Protein 2PNY (pdb70)

Sequence (233 aa):
LVPRGSMMSDINLDWVDRRQLQRLEEMLIVVDENDKVIGADTKRNCHLNENIEKGLLHRAFSVVLFNTKNRILIQQRSSDTKVTFPGYFTDSCSSHPLYNPAELEEKKDAIGVRRAAQQRRLQAELGIPGEQISPEDIVFMTIYHHKAKSDRIWGEHEICYLLLVRRKNVTLNPDPSETKSILYLSQEEELWELLEREARGEVKVTPWLRTIAERFLYRRWWPHLDDDDVTPFVELHKIHRV

Structure (mmCIF, N/CA/C/O backbone):
data_2PNY
#
_entry.id   2PNY
#
_cell.length_a   50.897
_cell.length_b   52.815
_cell.length_c   96.391
_cell.angle_alpha   90.00
_cell.angle_beta   90.00
_cell.angle_gamma   90.00
#
_symmetry.space_group_name_H-M   'P 21 21 21'
#
loop_
_entity.id
_entity.type
_entity.pdbx_description
1 polymer 'Isopentenyl-diphosphate Delta-isomerase 2'
2 non-polymer 'CALCIUM ION'
3 non-polymer 'MANGANESE (II) ION'
4 non-polymer 'PYROPHOSPHATE 2-'
5 non-polymer GLYCEROL
6 water water
#
loop_
_atom_site.group_PDB
_atom_site.id
_atom_site.type_symbol
_atom_site.label_atom_id
_atom_site.label_alt_id
_atom_site.label_comp_id
_atom_site.label_asym_id
_atom_site.label_entity_id
_atom_site.label_seq_id
_atom_site.pdbx_PDB_ins_code
_atom_site.Cartn_x
_atom_site.Cartn_y
_atom_site.Cartn_z
_atom_site.occupancy
_atom_site.B_iso_or_equiv
_atom_site.auth_seq_id
_atom_site.auth_comp_id
_atom_site.auth_asym_id
_atom_site.auth_atom_id
_atom_site.pdbx_PDB_model_num
ATOM 1 N N . LEU A 1 14 ? 38.933 10.739 33.439 1.00 31.98 -5 LEU A N 1
ATOM 2 C CA . LEU A 1 14 ? 37.636 11.324 33.935 1.00 26.60 -5 LEU A CA 1
ATOM 3 C C . LEU A 1 14 ? 37.592 12.805 33.690 1.00 22.98 -5 LEU A C 1
ATOM 4 O O . LEU A 1 14 ? 38.612 13.475 33.733 1.00 24.43 -5 LEU A O 1
ATOM 9 N N . VAL A 1 15 ? 36.404 13.321 33.445 1.00 17.88 -4 VAL A N 1
ATOM 10 C CA . VAL A 1 15 ? 36.237 14.722 33.161 1.00 16.65 -4 VAL A CA 1
ATOM 11 C C . VAL A 1 15 ? 35.955 15.413 34.490 1.00 15.32 -4 VAL A C 1
ATOM 12 O O . VAL A 1 15 ? 35.031 15.018 35.224 1.00 15.76 -4 VAL A O 1
ATOM 16 N N . PRO A 1 16 ? 36.748 16.420 34.836 1.00 17.18 -3 PRO A N 1
ATOM 17 C CA . PRO A 1 16 ? 36.464 17.122 36.122 1.00 18.77 -3 PRO A CA 1
ATOM 18 C C . PRO A 1 16 ? 35.191 17.956 36.009 1.00 19.02 -3 PRO A C 1
ATOM 19 O O . PRO A 1 16 ? 34.944 18.575 34.952 1.00 22.96 -3 PRO A O 1
ATOM 23 N N . ARG A 1 17 ? 34.368 17.964 37.051 1.00 19.95 -2 ARG A N 1
ATOM 24 C CA . ARG A 1 17 ? 33.136 18.778 37.002 1.00 21.86 -2 ARG A CA 1
ATOM 25 C C . ARG A 1 17 ? 33.197 19.704 38.204 1.00 25.07 -2 ARG A C 1
ATOM 26 O O . ARG A 1 17 ? 33.096 19.238 39.352 1.00 27.12 -2 ARG A O 1
ATOM 34 N N . GLY A 1 18 ? 33.400 21.000 37.965 1.00 27.20 -1 GLY A N 1
ATOM 35 C CA . GLY A 1 18 ? 33.534 21.931 39.087 1.00 30.97 -1 GLY A CA 1
ATOM 36 C C . GLY A 1 18 ? 32.211 21.987 39.799 1.00 35.58 -1 GLY A C 1
ATOM 37 O O . GLY A 1 18 ? 32.128 22.047 41.041 1.00 39.90 -1 GLY A O 1
ATOM 38 N N . SER A 1 19 ? 31.153 21.972 39.010 1.00 26.41 0 SER A N 1
ATOM 39 C CA . SER A 1 19 ? 29.830 21.972 39.562 1.00 26.60 0 SER A CA 1
ATOM 40 C C . SER A 1 19 ? 28.826 21.499 38.518 1.00 25.26 0 SER A C 1
ATOM 41 O O . SER A 1 19 ? 29.175 21.285 37.355 1.00 23.82 0 SER A O 1
ATOM 44 N N A MET A 1 20 ? 27.569 21.365 38.920 0.50 26.02 1 MET A N 1
ATOM 45 N N B MET A 1 20 ? 27.580 21.365 38.972 0.50 26.00 1 MET A N 1
ATOM 46 C CA A MET A 1 20 ? 26.529 20.923 37.998 0.50 26.28 1 MET A CA 1
ATOM 47 C CA B MET A 1 20 ? 26.446 21.002 38.135 0.50 26.42 1 MET A CA 1
ATOM 48 C C A MET A 1 20 ? 26.134 22.036 36.992 0.50 25.15 1 MET A C 1
ATOM 49 C C B MET A 1 20 ? 26.292 21.989 36.974 0.50 24.86 1 MET A C 1
ATOM 50 O O A MET A 1 20 ? 25.408 21.788 36.027 0.50 25.61 1 MET A O 1
ATOM 51 O O B MET A 1 20 ? 25.903 21.599 35.882 0.50 24.96 1 MET A O 1
ATOM 60 N N . SER A 1 21 ? 26.613 23.259 37.211 1.00 25.96 2 SER A N 1
ATOM 61 C CA . SER A 1 21 ? 26.536 24.301 36.158 1.00 26.81 2 SER A CA 1
ATOM 62 C C . SER A 1 21 ? 27.198 23.902 34.804 1.00 25.67 2 SER A C 1
ATOM 63 O O . SER A 1 21 ? 26.821 24.426 33.730 1.00 25.73 2 SER A O 1
ATOM 66 N N . ASP A 1 22 ? 28.177 22.994 34.847 1.00 24.24 3 ASP A N 1
ATOM 67 C CA . ASP A 1 22 ? 28.757 22.437 33.612 1.00 26.27 3 ASP A CA 1
ATOM 68 C C . ASP A 1 22 ? 27.724 21.841 32.686 1.00 25.18 3 ASP A C 1
ATOM 69 O O . ASP A 1 22 ? 27.908 21.834 31.472 1.00 29.47 3 ASP A O 1
ATOM 74 N N . ILE A 1 23 ? 26.653 21.299 33.243 1.00 22.03 4 ILE A N 1
ATOM 75 C CA . ILE A 1 23 ? 25.670 20.595 32.386 1.00 25.35 4 ILE A CA 1
ATOM 76 C C . ILE A 1 23 ? 24.473 21.466 31.937 1.00 22.95 4 ILE A C 1
ATOM 77 O O . ILE A 1 23 ? 23.639 21.026 31.126 1.00 28.00 4 ILE A O 1
ATOM 82 N N . ASN A 1 24 ? 24.429 22.702 32.443 1.00 20.22 5 ASN A N 1
ATOM 83 C CA . ASN A 1 24 ? 23.389 23.727 32.150 1.00 21.79 5 ASN A CA 1
ATOM 84 C C . ASN A 1 24 ? 23.240 24.001 30.659 1.00 22.07 5 ASN A C 1
ATOM 85 O O . ASN A 1 24 ? 24.233 24.300 29.990 1.00 23.74 5 ASN A O 1
ATOM 90 N N . LEU A 1 25 ? 22.011 23.867 30.156 1.00 19.57 6 LEU A N 1
ATOM 91 C CA . LEU A 1 25 ? 21.641 24.380 28.824 1.00 18.15 6 LEU A CA 1
ATOM 92 C C . LEU A 1 25 ? 20.363 25.212 28.923 1.00 18.89 6 LEU A C 1
ATOM 93 O O . LEU A 1 25 ? 19.463 25.104 28.088 1.00 18.25 6 LEU A O 1
ATOM 98 N N . ASP A 1 26 ? 20.289 26.061 29.937 1.00 19.36 7 ASP A N 1
ATOM 99 C CA . ASP A 1 26 ? 19.022 26.757 30.192 1.00 21.63 7 ASP A CA 1
ATOM 100 C C . ASP A 1 26 ? 18.691 27.776 29.098 1.00 20.60 7 ASP A C 1
ATOM 101 O O . ASP A 1 26 ? 17.528 28.088 28.903 1.00 22.31 7 ASP A O 1
ATOM 106 N N . TRP A 1 27 ? 19.685 28.254 28.355 1.00 18.03 8 TRP A N 1
ATOM 107 C CA . TRP A 1 27 ? 19.393 29.219 27.258 1.00 18.25 8 TRP A CA 1
ATOM 108 C C . TRP A 1 27 ? 18.843 28.569 25.963 1.00 17.52 8 TRP A C 1
ATOM 109 O O . TRP A 1 27 ? 18.392 29.271 25.033 1.00 18.14 8 TRP A O 1
ATOM 120 N N . VAL A 1 28 ? 18.916 27.235 25.899 1.00 16.63 9 VAL A N 1
ATOM 121 C CA . VAL A 1 28 ? 18.614 26.488 24.689 1.00 16.49 9 VAL A CA 1
ATOM 122 C C . VAL A 1 28 ? 17.124 26.086 24.714 1.00 17.27 9 VAL A C 1
ATOM 123 O O . VAL A 1 28 ? 16.619 25.690 25.778 1.00 18.02 9 VAL A O 1
ATOM 127 N N . ASP A 1 29 ? 16.431 26.178 23.564 1.00 16.82 10 ASP A N 1
ATOM 128 C CA . ASP A 1 29 ? 15.006 25.852 23.529 1.00 19.19 10 ASP A CA 1
ATOM 129 C C . ASP A 1 29 ? 14.814 24.361 23.273 1.00 19.43 10 ASP A C 1
ATOM 130 O O . ASP A 1 29 ? 15.779 23.633 22.958 1.00 17.39 10 ASP A O 1
ATOM 135 N N . ARG A 1 30 ? 13.566 23.918 23.363 1.00 21.84 11 ARG A N 1
ATOM 136 C CA . ARG A 1 30 ? 13.327 22.485 23.248 1.00 23.29 11 ARG A CA 1
ATOM 137 C C . ARG A 1 30 ? 13.729 21.918 21.875 1.00 21.37 11 ARG A C 1
ATOM 138 O O . ARG A 1 30 ? 14.198 20.791 21.809 1.00 20.12 11 ARG A O 1
ATOM 146 N N . ARG A 1 31 ? 13.524 22.691 20.807 1.00 20.42 12 ARG A N 1
ATOM 147 C CA . ARG A 1 31 ? 13.866 22.217 19.458 1.00 20.23 12 ARG A CA 1
ATOM 148 C C . ARG A 1 31 ? 15.346 21.994 19.324 1.00 17.94 12 ARG A C 1
ATOM 149 O O . ARG A 1 31 ? 15.764 20.952 18.785 1.00 16.70 12 ARG A O 1
ATOM 157 N N . GLN A 1 32 ? 16.155 22.955 19.794 1.00 15.85 13 GLN A N 1
ATOM 158 C CA . GLN A 1 32 ? 17.610 22.789 19.704 1.00 14.76 13 GLN A CA 1
ATOM 159 C C . GLN A 1 32 ? 18.101 21.664 20.617 1.00 15.43 13 GLN A C 1
ATOM 160 O O . GLN A 1 32 ? 19.044 20.968 20.272 1.00 16.17 13 GLN A O 1
ATOM 166 N N . LEU A 1 33 ? 17.471 21.502 21.776 1.00 15.60 14 LEU A N 1
ATOM 167 C CA . LEU A 1 33 ? 17.813 20.350 22.628 1.00 15.85 14 LEU A CA 1
ATOM 168 C C . LEU A 1 33 ? 17.539 19.022 21.925 1.00 16.05 14 LEU A C 1
ATOM 169 O O . LEU A 1 33 ? 18.324 18.077 22.046 1.00 16.56 14 LEU A O 1
ATOM 174 N N . GLN A 1 34 ? 16.411 18.916 21.229 1.00 17.54 15 GLN A N 1
ATOM 175 C CA . GLN A 1 34 ? 16.056 17.661 20.538 1.00 20.00 15 GLN A CA 1
ATOM 176 C C . GLN A 1 34 ? 17.101 17.370 19.455 1.00 18.50 15 GLN A C 1
ATOM 177 O O . GLN A 1 34 ? 17.453 16.193 19.233 1.00 18.74 15 GLN A O 1
ATOM 183 N N . ARG A 1 35 ? 17.599 18.419 18.800 1.00 16.28 16 ARG A N 1
ATOM 184 C CA . ARG A 1 35 ? 18.560 18.260 17.671 1.00 16.72 16 ARG A CA 1
ATOM 185 C C . ARG A 1 35 ? 19.925 17.736 18.142 1.00 16.36 16 ARG A C 1
ATOM 186 O O . ARG A 1 35 ? 20.711 17.240 17.336 1.00 18.29 16 ARG A O 1
ATOM 194 N N . LEU A 1 36 ? 20.179 17.805 19.463 1.00 16.74 17 LEU A N 1
ATOM 195 C CA . LEU A 1 36 ? 21.440 17.284 20.022 1.00 15.97 17 LEU A CA 1
ATOM 196 C C . LEU A 1 36 ? 21.543 15.794 19.775 1.00 16.58 17 LEU A C 1
ATOM 197 O O . LEU A 1 36 ? 22.635 15.239 19.852 1.00 17.68 17 LEU A O 1
ATOM 202 N N . GLU A 1 37 ? 20.415 15.141 19.499 1.00 18.07 18 GLU A N 1
ATOM 203 C CA . GLU A 1 37 ? 20.476 13.698 19.233 1.00 20.78 18 GLU A CA 1
ATOM 204 C C . GLU A 1 37 ? 20.723 13.307 17.758 1.00 18.84 18 GLU A C 1
ATOM 205 O O . GLU A 1 37 ? 20.820 12.121 17.454 1.00 19.89 18 GLU A O 1
ATOM 211 N N . GLU A 1 38 ? 20.825 14.293 16.855 1.00 16.65 19 GLU A N 1
ATOM 212 C CA . GLU A 1 38 ? 21.086 14.000 15.422 1.00 18.46 19 GLU A CA 1
ATOM 213 C C . GLU A 1 38 ? 22.409 13.227 15.353 1.00 17.15 19 GLU A C 1
ATOM 214 O O . GLU A 1 38 ? 23.354 13.520 16.118 1.00 15.51 19 GLU A O 1
ATOM 220 N N . MET A 1 39 ? 22.467 12.236 14.461 1.00 17.42 20 MET A N 1
ATOM 221 C CA . MET A 1 39 ? 23.699 11.452 14.245 1.00 16.09 20 MET A CA 1
ATOM 222 C C . MET A 1 39 ? 24.526 12.078 13.101 1.00 15.13 20 MET A C 1
ATOM 223 O O . MET A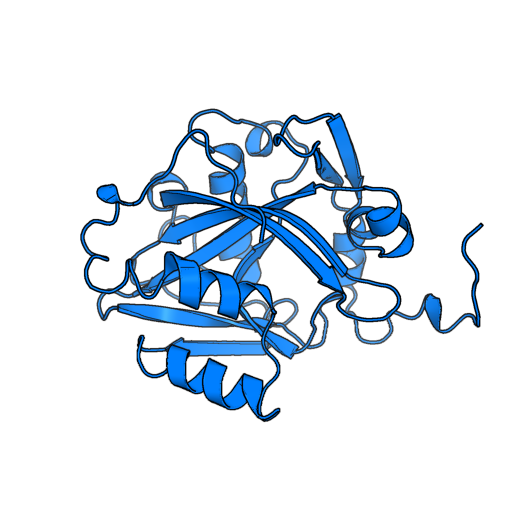 1 39 ? 24.081 12.128 11.952 1.00 16.22 20 MET A O 1
ATOM 228 N N . LEU A 1 40 ? 25.730 12.538 13.453 1.00 14.11 21 LEU A N 1
ATOM 229 C CA . LEU A 1 40 ? 26.650 13.226 12.556 1.00 15.82 21 LEU A CA 1
ATOM 230 C C . LEU A 1 40 ? 27.679 12.243 12.024 1.00 16.47 21 LEU A C 1
ATOM 231 O O . LEU A 1 40 ? 27.745 11.086 12.476 1.00 15.50 21 LEU A O 1
ATOM 236 N N . ILE A 1 41 ? 28.472 12.694 11.048 1.00 14.43 22 ILE A N 1
ATOM 237 C CA . ILE A 1 41 ? 29.433 11.845 10.392 1.00 14.43 22 ILE A CA 1
ATOM 238 C C . ILE A 1 41 ? 30.784 12.175 11.022 1.00 15.43 22 ILE A C 1
ATOM 239 O O . ILE A 1 41 ? 31.295 13.315 10.909 1.00 14.87 22 ILE A O 1
ATOM 244 N N . VAL A 1 42 ? 31.346 11.185 11.710 1.00 15.50 23 VAL A N 1
ATOM 245 C CA . VAL A 1 42 ? 32.666 11.336 12.319 1.00 15.63 23 VAL A CA 1
ATOM 246 C C . VAL A 1 42 ? 33.743 10.975 11.303 1.00 15.78 23 VAL A C 1
ATOM 247 O O . VAL A 1 42 ? 33.677 9.952 10.613 1.00 18.37 23 VAL A O 1
ATOM 251 N N . VAL A 1 43 ? 34.765 11.813 11.222 1.00 16.26 24 VAL A N 1
ATOM 252 C CA . VAL A 1 43 ? 35.791 11.639 10.215 1.00 15.94 24 VAL A CA 1
ATOM 253 C C . VAL A 1 43 ? 37.173 11.770 10.820 1.00 16.63 24 VAL A C 1
ATOM 254 O O . VAL A 1 43 ? 37.357 12.323 11.923 1.00 18.17 24 VAL A O 1
ATOM 258 N N . ASP A 1 44 ? 38.166 11.288 10.080 1.00 17.66 25 ASP A N 1
ATOM 259 C CA . ASP A 1 44 ? 39.539 11.551 10.462 1.00 19.48 25 ASP A CA 1
ATOM 260 C C . ASP A 1 44 ? 40.032 12.857 9.815 1.00 19.27 25 ASP A C 1
ATOM 261 O O . ASP A 1 44 ? 39.244 13.578 9.155 1.00 17.17 25 ASP A O 1
ATOM 266 N N . GLU A 1 45 ? 41.309 13.177 10.020 1.00 20.16 26 GLU A N 1
ATOM 267 C CA . GLU A 1 45 ? 41.857 14.463 9.548 1.00 22.25 26 GLU A CA 1
ATOM 268 C C . GLU A 1 45 ? 41.930 14.556 8.041 1.00 21.83 26 GLU A C 1
ATOM 269 O O . GLU A 1 45 ? 42.154 15.628 7.489 1.00 23.17 26 GLU A O 1
ATOM 275 N N . ASN A 1 46 ? 41.788 13.434 7.369 1.00 21.65 27 ASN A N 1
ATOM 276 C CA . ASN A 1 46 ? 41.778 13.427 5.899 1.00 21.26 27 ASN A CA 1
ATOM 277 C C . ASN A 1 46 ? 40.374 13.277 5.345 1.00 19.23 27 ASN A C 1
ATOM 278 O O . ASN A 1 46 ? 40.203 12.943 4.148 1.00 19.12 27 ASN A O 1
ATOM 283 N N . ASP A 1 47 ? 39.365 13.487 6.201 1.00 17.24 28 ASP A N 1
ATOM 284 C CA . ASP A 1 47 ? 37.962 13.485 5.775 1.00 15.86 28 ASP A CA 1
ATOM 285 C C . ASP A 1 47 ? 37.468 12.082 5.409 1.00 16.84 28 ASP A C 1
ATOM 286 O O . ASP A 1 47 ? 36.509 11.929 4.627 1.00 17.07 28 ASP A O 1
ATOM 291 N N . LYS A 1 48 ? 38.089 11.054 5.982 1.00 16.89 29 LYS A N 1
ATOM 292 C CA . LYS A 1 48 ? 37.563 9.703 5.767 1.00 19.64 29 LYS A CA 1
ATOM 293 C C . LYS A 1 48 ? 36.585 9.360 6.897 1.00 18.30 29 LYS A C 1
ATOM 294 O O . LYS A 1 48 ? 36.877 9.582 8.077 1.00 19.03 29 LYS A O 1
ATOM 300 N N . VAL A 1 49 ? 35.413 8.853 6.512 1.00 18.94 30 VAL A N 1
ATOM 301 C CA . VAL A 1 49 ? 34.386 8.461 7.470 1.00 17.82 30 VAL A CA 1
ATOM 302 C C . VAL A 1 49 ? 34.860 7.321 8.359 1.00 19.86 30 VAL A C 1
ATOM 303 O O . VAL A 1 49 ? 35.247 6.220 7.907 1.00 19.92 30 VAL A O 1
ATOM 307 N N . ILE A 1 50 ? 34.796 7.574 9.647 1.00 19.40 31 ILE A N 1
ATOM 308 C CA . ILE A 1 50 ? 35.156 6.528 10.580 1.00 23.05 31 ILE A CA 1
ATOM 309 C C . ILE A 1 50 ? 33.979 6.063 11.453 1.00 21.85 31 ILE A C 1
ATOM 310 O O . ILE A 1 50 ? 34.042 4.964 12.020 1.00 23.96 31 ILE A O 1
ATOM 315 N N . GLY A 1 51 ? 32.891 6.832 11.498 1.00 19.37 32 GLY A N 1
ATOM 316 C CA . GLY A 1 51 ? 31.690 6.365 12.188 1.00 20.78 32 GLY A CA 1
ATOM 317 C C . GLY A 1 51 ? 30.655 7.448 12.308 1.00 18.37 32 GLY A C 1
ATOM 318 O O . GLY A 1 51 ? 30.693 8.441 11.563 1.00 17.94 32 GLY A O 1
ATOM 319 N N . ALA A 1 52 ? 29.735 7.242 13.241 1.00 20.91 33 ALA A N 1
ATOM 320 C CA . ALA A 1 52 ? 28.664 8.186 13.577 1.00 19.13 33 ALA A CA 1
ATOM 321 C C . ALA A 1 52 ? 28.730 8.519 15.069 1.00 18.49 33 ALA A C 1
ATOM 322 O O . ALA A 1 52 ? 29.148 7.679 15.881 1.00 19.29 33 ALA A O 1
ATOM 324 N N . ASP A 1 53 ? 28.322 9.729 15.435 1.00 16.87 34 ASP A N 1
ATOM 325 C CA . ASP A 1 53 ? 28.137 10.079 16.840 1.00 16.54 34 ASP A CA 1
ATOM 326 C C . ASP A 1 53 ? 27.188 11.264 16.899 1.00 15.66 34 ASP A C 1
ATOM 327 O O . ASP A 1 53 ? 26.952 11.931 15.882 1.00 15.82 34 ASP A O 1
ATOM 332 N N . THR A 1 54 ? 26.653 11.546 18.074 1.00 15.85 35 THR A N 1
ATOM 333 C CA . THR A 1 54 ? 25.614 12.577 18.209 1.00 14.89 35 THR A CA 1
ATOM 334 C C . THR A 1 54 ? 26.154 13.980 18.125 1.00 14.84 35 THR A C 1
ATOM 335 O O . THR A 1 54 ? 27.363 14.244 18.381 1.00 14.12 35 THR A O 1
ATOM 339 N N . LYS A 1 55 ? 25.256 14.898 17.806 1.00 14.33 36 LYS A N 1
ATOM 340 C CA . LYS A 1 55 ? 25.594 16.315 17.773 1.00 15.13 36 LYS A CA 1
ATOM 341 C C . LYS A 1 55 ? 26.119 16.719 19.168 1.00 14.99 36 LYS A C 1
ATOM 342 O O . LYS A 1 55 ? 27.142 17.422 19.283 1.00 14.79 36 LYS A O 1
ATOM 348 N N . ARG A 1 56 ? 25.432 16.263 20.222 1.00 14.64 37 ARG A N 1
ATOM 349 C CA . ARG A 1 56 ? 25.879 16.544 21.599 1.00 14.78 37 ARG A CA 1
ATOM 350 C C . ARG A 1 56 ? 27.357 16.143 21.725 1.00 14.52 37 ARG A C 1
ATOM 351 O O . ARG A 1 56 ? 28.206 16.952 22.139 1.00 14.70 37 ARG A O 1
ATOM 359 N N . ASN A 1 57 ? 27.656 14.874 21.417 1.00 14.15 38 ASN A N 1
ATOM 360 C CA . ASN A 1 57 ? 29.018 14.366 21.684 1.00 15.93 38 ASN A CA 1
ATOM 361 C C . ASN A 1 57 ? 30.075 15.111 20.857 1.00 15.38 38 ASN A C 1
ATOM 362 O O . ASN A 1 57 ? 31.179 15.437 21.347 1.00 16.22 38 ASN A O 1
ATOM 367 N N . CYS A 1 58 ? 29.711 15.402 19.613 1.00 14.40 39 CYS A N 1
ATOM 368 C CA . CYS A 1 58 ? 30.659 16.036 18.675 1.00 15.52 39 CYS A CA 1
ATOM 369 C C . CYS A 1 58 ? 30.980 17.479 19.054 1.00 15.00 39 CYS A C 1
ATOM 370 O O . CYS A 1 58 ? 32.015 18.030 18.615 1.00 15.30 39 CYS A O 1
ATOM 373 N N . HIS A 1 59 ? 30.122 18.096 19.871 1.00 14.43 40 HIS A N 1
ATOM 374 C CA . HIS A 1 59 ? 30.332 19.506 20.193 1.00 14.16 40 HIS A CA 1
ATOM 375 C C . HIS A 1 59 ? 30.738 19.747 21.653 1.00 14.14 40 HIS A C 1
ATOM 376 O O . HIS A 1 59 ? 30.812 20.889 22.116 1.00 14.87 40 HIS A O 1
ATOM 383 N N . LEU A 1 60 ? 31.080 18.679 22.351 1.00 13.81 41 LEU A N 1
ATOM 384 C CA . LEU A 1 60 ? 31.639 18.785 23.709 1.00 14.27 41 LEU A CA 1
ATOM 385 C C . LEU A 1 60 ? 33.166 18.942 23.655 1.00 14.79 41 LEU A C 1
ATOM 386 O O . LEU A 1 60 ? 33.861 18.110 23.062 1.00 14.51 41 LEU A O 1
ATOM 391 N N . ASN A 1 61 ? 33.682 19.989 24.287 1.00 14.40 42 ASN A N 1
ATOM 392 C CA . ASN A 1 61 ? 35.148 20.193 24.305 1.00 15.97 42 ASN A CA 1
ATOM 393 C C . ASN A 1 61 ? 35.911 19.000 24.901 1.00 16.50 42 ASN A C 1
ATOM 394 O O . ASN A 1 61 ? 36.968 18.624 24.409 1.00 16.32 42 ASN A O 1
ATOM 399 N N . GLU A 1 62 ? 35.334 18.383 25.926 1.00 17.83 43 GLU A N 1
ATOM 400 C CA . GLU A 1 62 ? 35.921 17.196 26.547 1.00 18.13 43 GLU A CA 1
ATOM 401 C C . GLU A 1 62 ? 36.182 16.044 25.553 1.00 19.36 43 GLU A C 1
ATOM 402 O O . GLU A 1 62 ? 37.113 15.238 25.757 1.00 21.24 43 GLU A O 1
ATOM 408 N N . ASN A 1 63 ? 35.377 15.964 24.494 1.00 17.47 44 ASN A N 1
ATOM 409 C CA . ASN A 1 63 ? 35.531 14.943 23.446 1.00 18.48 44 ASN A CA 1
ATOM 410 C C . ASN A 1 63 ? 36.415 15.434 22.310 1.00 18.82 44 ASN A C 1
ATOM 411 O O . ASN A 1 63 ? 37.241 14.676 21.781 1.00 19.93 44 ASN A O 1
ATOM 416 N N . ILE A 1 64 ? 36.255 16.713 21.972 1.00 17.68 45 ILE A N 1
ATOM 417 C CA . ILE A 1 64 ? 37.049 17.352 20.933 1.00 17.73 45 ILE A CA 1
ATOM 418 C C . ILE A 1 64 ? 38.538 17.300 21.311 1.00 19.76 45 ILE A C 1
ATOM 419 O O . ILE A 1 64 ? 39.393 17.059 20.459 1.00 20.44 45 ILE A O 1
ATOM 424 N N . GLU A 1 65 ? 38.830 17.491 22.595 1.00 20.37 46 GLU A N 1
ATOM 425 C CA . GLU A 1 65 ? 40.213 17.453 23.047 1.00 23.77 46 GLU A CA 1
ATOM 426 C C . GLU A 1 65 ? 40.853 16.065 22.970 1.00 24.45 46 GLU A C 1
ATOM 427 O O . GLU A 1 65 ? 42.086 15.940 22.984 1.00 25.22 46 GLU A O 1
ATOM 433 N N . LYS A 1 66 ? 40.008 15.046 22.869 1.00 23.60 47 LYS A N 1
ATOM 434 C CA . LYS A 1 66 ? 40.462 13.662 22.655 1.00 26.05 47 LYS A CA 1
ATOM 435 C C . LYS A 1 66 ? 40.606 13.367 21.157 1.00 24.73 47 LYS A C 1
ATOM 436 O O . LYS A 1 66 ? 41.079 12.289 20.771 1.00 25.71 47 LYS A O 1
ATOM 442 N N . GLY A 1 67 ? 40.205 14.326 20.311 1.00 23.34 48 GLY A N 1
ATOM 443 C CA . GLY A 1 67 ? 40.384 14.202 18.874 1.00 22.33 48 GLY A CA 1
ATOM 444 C C . GLY A 1 67 ? 39.100 14.071 18.064 1.00 20.83 48 GLY A C 1
ATOM 445 O O . GLY A 1 67 ? 39.125 14.073 16.818 1.00 20.45 48 GLY A O 1
ATOM 446 N N . LEU A 1 68 ? 37.963 13.985 18.750 1.00 19.46 49 LEU A N 1
ATOM 447 C CA . LEU A 1 68 ? 36.702 13.795 18.029 1.00 17.72 49 LEU A CA 1
ATOM 448 C C . LEU A 1 68 ? 36.503 14.903 16.984 1.00 17.31 49 LEU A C 1
ATOM 449 O O . LEU A 1 68 ? 36.581 16.098 17.302 1.00 16.27 49 LEU A O 1
ATOM 454 N N . LEU A 1 69 ? 36.230 14.488 15.744 1.00 16.78 50 LEU A N 1
ATOM 455 C CA . LEU A 1 69 ? 36.160 15.403 14.597 1.00 15.99 50 LEU A CA 1
ATOM 456 C C . LEU A 1 69 ? 35.013 14.966 13.704 1.00 16.17 50 LEU A C 1
ATOM 457 O O . LEU A 1 69 ? 34.856 13.753 13.458 1.00 15.75 50 LEU A O 1
ATOM 462 N N . HIS A 1 70 ? 34.235 15.935 13.192 1.00 15.37 51 HIS A N 1
ATOM 463 C CA . HIS A 1 70 ? 33.089 15.596 12.338 1.00 15.74 51 HIS A CA 1
ATOM 464 C C . HIS A 1 70 ? 33.083 16.420 11.048 1.00 15.25 51 HIS A C 1
ATOM 465 O O . HIS A 1 70 ? 33.695 17.507 10.970 1.00 13.60 51 HIS A O 1
ATOM 472 N N . ARG A 1 71 ? 32.390 15.901 10.039 1.00 14.00 52 ARG A N 1
ATOM 473 C CA . ARG A 1 71 ? 32.215 16.624 8.776 1.00 14.23 52 ARG A CA 1
ATOM 474 C C . ARG A 1 71 ? 31.142 17.703 8.926 1.00 13.98 52 ARG A C 1
ATOM 475 O O . ARG A 1 71 ? 30.119 17.499 9.614 1.00 15.27 52 ARG A O 1
ATOM 483 N N . ALA A 1 72 ? 31.337 18.837 8.249 1.00 13.72 53 ALA A N 1
ATOM 484 C CA . ALA A 1 72 ? 30.407 19.947 8.396 1.00 13.09 53 ALA A CA 1
ATOM 485 C C . ALA A 1 72 ? 30.428 20.767 7.130 1.00 12.92 53 ALA A C 1
ATOM 486 O O . ALA A 1 72 ? 31.212 20.484 6.190 1.00 13.43 53 ALA A O 1
ATOM 488 N N . PHE A 1 73 ? 29.588 21.799 7.091 1.00 12.31 54 PHE A N 1
ATOM 489 C CA . PHE A 1 73 ? 29.703 22.792 5.999 1.00 13.13 54 PHE A CA 1
ATOM 490 C C . PHE A 1 73 ? 29.415 24.197 6.481 1.00 13.00 54 PHE A C 1
ATOM 491 O O . PHE A 1 73 ? 28.772 24.408 7.555 1.00 12.23 54 PHE A O 1
ATOM 499 N N . SER A 1 74 ? 29.878 25.163 5.669 1.00 12.87 55 SER A N 1
ATOM 500 C CA . SER A 1 74 ? 29.522 26.592 5.820 1.00 13.70 55 SER A CA 1
ATOM 501 C C . SER A 1 74 ? 29.072 27.059 4.462 1.00 14.68 55 SER A C 1
ATOM 502 O O . SER A 1 74 ? 29.740 26.761 3.464 1.00 14.57 55 SER A O 1
ATOM 505 N N . VAL A 1 75 ? 27.962 27.796 4.393 1.00 12.50 56 VAL A N 1
ATOM 506 C CA . VAL A 1 75 ? 27.521 28.340 3.111 1.00 12.23 56 VAL A CA 1
ATOM 507 C C . VAL A 1 75 ? 27.750 29.836 3.107 1.00 12.71 56 VAL A C 1
ATOM 508 O O . VAL A 1 75 ? 27.502 30.505 4.120 1.00 12.29 56 VAL A O 1
ATOM 512 N N . VAL A 1 76 ? 28.221 30.350 1.979 1.00 12.00 57 VAL A N 1
ATOM 513 C CA . VAL A 1 76 ? 28.244 31.793 1.780 1.00 12.48 57 VAL A CA 1
ATOM 514 C C . VAL A 1 76 ? 27.271 32.069 0.632 1.00 13.48 57 VAL A C 1
ATOM 515 O O . VAL A 1 76 ? 27.482 31.638 -0.512 1.00 15.20 57 VAL A O 1
ATOM 519 N N . LEU A 1 77 ? 26.164 32.739 0.963 1.00 12.16 58 LEU A N 1
ATOM 520 C CA . LEU A 1 77 ? 25.123 33.032 -0.025 1.00 12.44 58 LEU A CA 1
ATOM 521 C C . LEU A 1 77 ? 25.114 34.511 -0.376 1.00 13.50 58 LEU A C 1
ATOM 522 O O . LEU A 1 77 ? 25.031 35.379 0.548 1.00 13.53 58 LEU A O 1
ATOM 527 N N . PHE A 1 78 ? 25.184 34.808 -1.682 1.00 13.66 59 PHE A N 1
ATOM 528 C CA . PHE A 1 78 ? 25.244 36.194 -2.180 1.00 14.55 59 PHE A CA 1
ATOM 529 C C . PHE A 1 78 ? 24.029 36.468 -3.047 1.00 15.86 59 PHE A C 1
ATOM 530 O O . PHE A 1 78 ? 23.637 35.614 -3.847 1.00 15.87 59 PHE A O 1
ATOM 538 N N . ASN A 1 79 ? 23.442 37.661 -2.935 1.00 16.01 60 ASN A N 1
ATOM 539 C CA . ASN A 1 79 ? 22.447 38.038 -3.929 1.00 16.62 60 ASN A CA 1
ATOM 540 C C . ASN A 1 79 ? 23.131 38.585 -5.219 1.00 17.25 60 ASN A C 1
ATOM 541 O O . ASN A 1 79 ? 24.374 38.638 -5.304 1.00 17.62 60 ASN A O 1
ATOM 546 N N . THR A 1 80 ? 22.333 38.969 -6.217 1.00 18.25 61 THR A N 1
ATOM 547 C CA . THR A 1 80 ? 22.893 39.418 -7.509 1.00 19.76 61 THR A CA 1
ATOM 548 C C . THR A 1 80 ? 23.440 40.856 -7.435 1.00 20.43 61 THR A C 1
ATOM 549 O O . THR A 1 80 ? 23.999 41.357 -8.415 1.00 21.26 61 THR A O 1
ATOM 553 N N . LYS A 1 81 ? 23.251 41.529 -6.298 1.00 19.81 62 LYS A N 1
ATOM 554 C CA . LYS A 1 81 ? 23.955 42.786 -5.992 1.00 21.07 62 LYS A CA 1
ATOM 555 C C . LYS A 1 81 ? 25.235 42.560 -5.155 1.00 19.86 62 LYS A C 1
ATOM 556 O O . LYS A 1 81 ? 25.830 43.524 -4.617 1.00 19.43 62 LYS A O 1
ATOM 562 N N . ASN A 1 82 ? 25.676 41.299 -5.117 1.00 17.93 63 ASN A N 1
ATOM 563 C CA . ASN A 1 82 ? 26.881 40.860 -4.412 1.00 17.64 63 ASN A CA 1
ATOM 564 C C . ASN A 1 82 ? 26.909 41.207 -2.910 1.00 17.85 63 ASN A C 1
ATOM 565 O O . ASN A 1 82 ? 27.973 41.458 -2.352 1.00 17.61 63 ASN A O 1
ATOM 570 N N . ARG A 1 83 ? 25.736 41.232 -2.276 1.00 16.17 64 ARG A N 1
ATOM 571 C CA . ARG A 1 83 ? 25.663 41.287 -0.827 1.00 15.54 64 ARG A CA 1
ATOM 572 C C . ARG A 1 83 ? 25.594 39.871 -0.279 1.00 14.20 64 ARG A C 1
ATOM 573 O O . ARG A 1 83 ? 24.832 39.034 -0.791 1.00 15.06 64 ARG A O 1
ATOM 581 N N . ILE A 1 84 ? 26.310 39.647 0.809 1.00 14.14 65 ILE A N 1
ATOM 582 C CA . ILE A 1 84 ? 26.333 38.335 1.473 1.00 12.79 65 ILE A CA 1
ATOM 583 C C . ILE A 1 84 ? 25.306 38.303 2.591 1.00 13.52 65 ILE A C 1
ATOM 584 O O . ILE A 1 84 ? 25.100 39.300 3.296 1.00 13.70 65 ILE A O 1
ATOM 589 N N . LEU A 1 85 ? 24.663 37.154 2.735 1.00 13.22 66 LEU A N 1
ATOM 590 C CA . LEU A 1 85 ? 23.690 36.940 3.810 1.00 13.43 66 LEU A CA 1
ATOM 591 C C . LEU A 1 85 ? 24.452 36.576 5.076 1.00 13.38 66 LEU A C 1
ATOM 592 O O . LEU A 1 85 ? 25.110 35.524 5.138 1.00 13.24 66 LEU A O 1
ATOM 597 N N . ILE A 1 86 ? 24.366 37.446 6.083 1.00 13.30 67 ILE A N 1
ATOM 598 C CA . ILE A 1 86 ? 25.025 37.178 7.358 1.00 13.09 67 ILE A CA 1
ATOM 599 C C . ILE A 1 86 ? 23.933 36.854 8.392 1.00 13.98 67 ILE A C 1
ATOM 600 O O . ILE A 1 86 ? 23.051 37.696 8.690 1.00 15.06 67 ILE A O 1
ATOM 605 N N . GLN A 1 87 ? 23.915 35.616 8.877 1.00 13.19 68 GLN A N 1
ATOM 606 C CA . GLN A 1 87 ? 22.954 35.271 9.948 1.00 13.62 68 GLN A CA 1
ATOM 607 C C . GLN A 1 87 ? 23.462 35.749 11.268 1.00 13.85 68 GLN A C 1
ATOM 608 O O . GLN A 1 87 ? 24.692 35.747 11.509 1.00 15.39 68 GLN A O 1
ATOM 614 N N . GLN A 1 88 ? 22.533 36.165 12.121 1.00 13.97 69 GLN A N 1
ATOM 615 C CA . GLN A 1 88 ? 22.817 36.212 13.580 1.00 13.69 69 GLN A CA 1
ATOM 616 C C . GLN A 1 88 ? 22.158 34.978 14.159 1.00 13.58 69 GLN A C 1
ATOM 617 O O . GLN A 1 88 ? 20.934 34.771 13.993 1.00 14.88 69 GLN A O 1
ATOM 623 N N . ARG A 1 89 ? 22.962 34.156 14.826 1.00 13.25 70 ARG A N 1
ATOM 624 C CA . ARG A 1 89 ? 22.444 32.910 15.453 1.00 12.85 70 ARG A CA 1
ATOM 625 C C . ARG A 1 89 ? 21.487 33.278 16.544 1.00 14.14 70 ARG A C 1
ATOM 626 O O . ARG A 1 89 ? 21.698 34.259 17.248 1.00 15.08 70 ARG A O 1
ATOM 634 N N A SER A 1 90 ? 20.403 32.523 16.670 0.50 14.22 71 SER A N 1
ATOM 635 N N B SER A 1 90 ? 20.410 32.500 16.671 0.50 14.64 71 SER A N 1
ATOM 636 C CA A SER A 1 90 ? 19.485 32.751 17.775 0.50 14.75 71 SER A CA 1
ATOM 637 C CA B SER A 1 90 ? 19.460 32.647 17.783 0.50 15.63 71 SER A CA 1
ATOM 638 C C A SER A 1 90 ? 20.207 32.635 19.113 0.50 15.36 71 SER A C 1
ATOM 639 C C B SER A 1 90 ? 20.157 32.538 19.132 0.50 15.87 71 SER A C 1
ATOM 640 O O A SER A 1 90 ? 21.294 32.041 19.215 0.50 15.01 71 SER A O 1
ATOM 641 O O B SER A 1 90 ? 21.185 31.853 19.258 0.50 15.61 71 SER A O 1
ATOM 646 N N . ASP A 1 91 ? 19.592 33.205 20.140 1.00 16.34 72 ASP A N 1
ATOM 647 C CA . ASP A 1 91 ? 20.078 33.094 21.502 1.00 15.96 72 ASP A CA 1
ATOM 648 C C . ASP A 1 91 ? 19.864 31.684 22.027 1.00 16.21 72 ASP A C 1
ATOM 649 O O . ASP A 1 91 ? 20.420 31.316 23.061 1.00 17.59 72 ASP A O 1
ATOM 654 N N . THR A 1 92 ? 19.094 30.882 21.299 1.00 16.09 73 THR A N 1
ATOM 655 C CA . THR A 1 92 ? 18.807 29.514 21.745 1.00 15.49 73 THR A CA 1
ATOM 656 C C . THR A 1 92 ? 19.716 28.419 21.148 1.00 15.33 73 THR A C 1
ATOM 657 O O . THR A 1 92 ? 19.467 27.242 21.376 1.00 17.26 73 THR A O 1
ATOM 661 N N . LYS A 1 93 ? 20.723 28.790 20.358 1.00 15.16 74 LYS A N 1
ATOM 662 C CA . LYS A 1 93 ? 21.686 27.825 19.800 1.00 15.04 74 LYS A CA 1
ATOM 663 C C . LYS A 1 93 ? 22.593 27.326 20.931 1.00 15.46 74 LYS A C 1
ATOM 664 O O . LYS A 1 93 ? 22.943 28.111 21.834 1.00 16.07 74 LYS A O 1
ATOM 670 N N . VAL A 1 94 ? 22.967 26.040 20.895 1.00 15.03 75 VAL A N 1
ATOM 671 C CA . VAL A 1 94 ? 23.875 25.507 21.919 1.00 15.59 75 VAL A CA 1
ATOM 672 C C . VAL A 1 94 ? 25.232 26.201 21.856 1.00 16.23 75 VAL A C 1
ATOM 673 O O . VAL A 1 94 ? 25.769 26.600 22.905 1.00 18.02 75 VAL A O 1
ATOM 677 N N . THR A 1 95 ? 25.751 26.351 20.628 1.00 15.95 76 THR A N 1
ATOM 678 C CA . THR A 1 95 ? 27.071 26.946 20.383 1.00 14.85 76 THR A CA 1
ATOM 679 C C . THR A 1 95 ? 26.926 28.343 19.774 1.00 14.72 76 THR A C 1
ATOM 680 O O . THR A 1 95 ? 26.047 28.594 18.941 1.00 13.85 76 THR A O 1
ATOM 684 N N . PHE A 1 96 ? 27.777 29.256 20.238 1.00 14.99 77 PHE A N 1
ATOM 685 C CA . PHE A 1 96 ? 27.806 30.634 19.730 1.00 13.68 77 PHE A CA 1
ATOM 686 C C . PHE A 1 96 ? 26.415 31.277 19.630 1.00 13.84 77 PHE A C 1
ATOM 687 O O . PHE A 1 96 ? 26.085 31.860 18.584 1.00 13.68 77 PHE A O 1
ATOM 695 N N . PRO A 1 97 ? 25.600 31.207 20.717 1.00 14.85 78 PRO A N 1
ATOM 696 C CA . PRO A 1 97 ? 24.248 31.812 20.610 1.00 14.68 78 PRO A CA 1
ATOM 697 C C . PRO A 1 97 ? 24.417 33.330 20.419 1.00 14.74 78 PRO A C 1
ATOM 698 O O . PRO A 1 97 ? 25.313 33.960 21.050 1.00 15.85 78 PRO A O 1
ATOM 702 N N . GLY A 1 98 ? 23.600 33.927 19.557 1.00 14.93 79 GLY A N 1
ATOM 703 C CA . GLY A 1 98 ? 23.616 35.385 19.432 1.00 14.79 79 GLY A CA 1
ATOM 704 C C . GLY A 1 98 ? 24.739 35.895 18.544 1.00 14.41 79 GLY A C 1
ATOM 705 O O . GLY A 1 98 ? 24.830 37.109 18.300 1.00 14.81 79 GLY A O 1
ATOM 706 N N . TYR A 1 99 ? 25.635 35.019 18.071 1.00 13.55 80 TYR A N 1
ATOM 707 C CA . TYR A 1 99 ? 26.767 35.545 17.241 1.00 13.10 80 TYR A CA 1
ATOM 708 C C . TYR A 1 99 ? 26.387 35.732 15.789 1.00 13.59 80 TYR A C 1
ATOM 709 O O . TYR A 1 99 ? 25.686 34.916 15.220 1.00 13.11 80 TYR A O 1
ATOM 718 N N . PHE A 1 100 ? 26.972 36.740 15.156 1.00 14.04 81 PHE A N 1
ATOM 719 C CA . PHE A 1 100 ? 26.904 36.877 13.718 1.00 14.44 81 PHE A CA 1
ATOM 720 C C . PHE A 1 100 ? 27.844 35.860 13.080 1.00 14.07 81 PHE A C 1
ATOM 721 O O . PHE A 1 100 ? 28.881 35.472 13.654 1.00 14.53 81 PHE A O 1
ATOM 729 N N . THR A 1 101 ? 27.457 35.409 11.895 1.00 13.62 82 THR A N 1
ATOM 730 C CA . THR A 1 101 ? 28.137 34.243 11.275 1.00 13.42 82 THR A CA 1
ATOM 731 C C . THR A 1 101 ? 27.877 34.190 9.752 1.00 12.94 82 THR A C 1
ATOM 732 O O . THR A 1 101 ? 27.404 35.169 9.197 1.00 13.26 82 THR A O 1
ATOM 736 N N . ASP A 1 102 ? 28.273 33.088 9.095 1.00 12.96 83 ASP A N 1
ATOM 737 C CA . ASP A 1 102 ? 28.110 32.951 7.656 1.00 13.05 83 ASP A CA 1
ATOM 738 C C . ASP A 1 102 ? 26.613 32.738 7.352 1.00 12.90 83 ASP A C 1
ATOM 739 O O . ASP A 1 102 ? 25.736 32.931 8.245 1.00 13.77 83 ASP A O 1
ATOM 744 N N . SER A 1 103 ? 26.287 32.371 6.114 1.00 11.84 84 SER A N 1
ATOM 745 C CA . SER A 1 103 ? 24.872 32.346 5.695 1.00 11.59 84 SER A CA 1
ATOM 746 C C . SER A 1 103 ? 24.111 31.135 6.245 1.00 13.03 84 SER A C 1
ATOM 747 O O . SER A 1 103 ? 22.901 31.173 6.416 1.00 14.24 84 SER A O 1
ATOM 750 N N . CYS A 1 104 ? 24.843 30.061 6.518 1.00 15.09 85 CYS A N 1
ATOM 751 C CA . CYS A 1 104 ? 24.272 28.809 7.038 1.00 15.71 85 CYS A CA 1
ATOM 752 C C . CYS A 1 104 ? 25.398 27.835 7.361 1.00 15.75 85 CYS A C 1
ATOM 753 O O . CYS A 1 104 ? 26.205 27.503 6.485 1.00 16.20 85 CYS A O 1
ATOM 756 N N . SER A 1 105 ? 25.458 27.354 8.590 1.00 16.69 86 SER A N 1
ATOM 757 C CA . SER A 1 105 ? 26.430 26.291 8.891 1.00 18.20 86 SER A CA 1
ATOM 758 C C . SER A 1 105 ? 25.705 25.117 9.529 1.00 18.26 86 SER A C 1
ATOM 759 O O . SER A 1 105 ? 24.738 25.298 10.238 1.00 17.55 86 SER A O 1
ATOM 762 N N . SER A 1 106 ? 26.157 23.903 9.265 1.00 15.89 87 SER A N 1
ATOM 763 C CA . SER A 1 106 ? 25.548 22.736 9.855 1.00 16.86 87 SER A CA 1
ATOM 764 C C . SER A 1 106 ? 26.381 21.571 9.403 1.00 16.86 87 SER A C 1
ATOM 765 O O . SER A 1 106 ? 27.606 21.739 9.141 1.00 16.14 87 SER A O 1
ATOM 768 N N . HIS A 1 107 ? 25.755 20.402 9.372 1.00 17.28 88 HIS A N 1
ATOM 769 C CA . HIS A 1 107 ? 26.461 19.159 9.232 1.00 17.77 88 HIS A CA 1
ATOM 770 C C . HIS A 1 107 ? 25.624 18.203 8.369 1.00 17.47 88 HIS A C 1
ATOM 771 O O . HIS A 1 107 ? 24.393 18.143 8.497 1.00 17.53 88 HIS A O 1
ATOM 778 N N . PRO A 1 108 ? 26.295 17.413 7.528 1.00 16.90 89 PRO A N 1
ATOM 779 C CA . PRO A 1 108 ? 25.546 16.313 6.908 1.00 16.80 89 PRO A CA 1
ATOM 780 C C . PRO A 1 108 ? 25.293 15.225 7.974 1.00 17.01 89 PRO A C 1
ATOM 781 O O . PRO A 1 108 ? 26.123 15.047 8.933 1.00 17.51 89 PRO A O 1
ATOM 785 N N . LEU A 1 109 ? 24.142 14.557 7.846 1.00 16.03 90 LEU A N 1
ATOM 786 C CA . LEU A 1 109 ? 23.780 13.495 8.779 1.00 15.36 90 LEU A CA 1
ATOM 787 C C . LEU A 1 109 ? 24.277 12.132 8.305 1.00 15.61 90 LEU A C 1
ATOM 788 O O . LEU A 1 109 ? 24.559 11.921 7.132 1.00 15.08 90 LEU A O 1
ATOM 793 N N . TYR A 1 110 ? 24.340 11.183 9.239 1.00 15.60 91 TYR A N 1
ATOM 794 C CA . TYR A 1 110 ? 24.786 9.841 8.912 1.00 16.82 91 TYR A CA 1
ATOM 795 C C . TYR A 1 110 ? 23.586 9.062 8.367 1.00 17.31 91 TYR A C 1
ATOM 796 O O . TYR A 1 110 ? 22.915 8.304 9.101 1.00 18.46 91 TYR A O 1
ATOM 805 N N . ASN A 1 111 ? 23.300 9.283 7.086 1.00 16.15 92 ASN A N 1
ATOM 806 C CA . ASN A 1 111 ? 22.213 8.553 6.394 1.00 16.80 92 ASN A CA 1
ATOM 807 C C . ASN A 1 111 ? 22.637 8.424 4.942 1.00 17.34 92 ASN A C 1
ATOM 808 O O . ASN A 1 111 ? 23.585 9.097 4.522 1.00 17.81 92 ASN A O 1
ATOM 813 N N . PRO A 1 112 ? 21.984 7.539 4.168 1.00 18.45 93 PRO A N 1
ATOM 814 C CA . PRO A 1 112 ? 22.495 7.301 2.803 1.00 19.02 93 PRO A CA 1
ATOM 815 C C . PRO A 1 112 ? 22.614 8.554 1.937 1.00 18.98 93 PRO A C 1
ATOM 816 O O . PRO A 1 112 ? 23.627 8.721 1.185 1.00 18.94 93 PRO A O 1
ATOM 820 N N . ALA A 1 113 ? 21.616 9.431 2.025 1.00 18.02 94 ALA A N 1
ATOM 821 C CA . ALA A 1 113 ? 21.556 10.582 1.139 1.00 18.88 94 ALA A CA 1
ATOM 822 C C . ALA A 1 113 ? 22.697 11.549 1.430 1.00 18.13 94 ALA A C 1
ATOM 823 O O . ALA A 1 113 ? 23.300 12.125 0.490 1.00 18.20 94 ALA A O 1
ATOM 825 N N . GLU A 1 114 ? 22.994 11.743 2.711 1.00 16.21 95 GLU A N 1
ATOM 826 C CA . GLU A 1 114 ? 23.986 12.756 3.108 1.00 15.77 95 GLU A CA 1
ATOM 827 C C . GLU A 1 114 ? 25.389 12.248 3.290 1.00 15.67 95 GLU A C 1
ATOM 828 O O . GLU A 1 114 ? 26.308 13.043 3.430 1.00 15.36 95 GLU A O 1
ATOM 834 N N . LEU A 1 115 ? 25.542 10.916 3.260 1.00 15.52 96 LEU A N 1
ATOM 835 C CA . LEU A 1 115 ? 26.870 10.282 3.264 1.00 17.39 96 LEU A CA 1
ATOM 836 C C . LEU A 1 115 ? 27.495 10.243 1.867 1.00 18.32 96 LEU A C 1
ATOM 837 O O . LEU A 1 115 ? 28.721 10.033 1.733 1.00 19.48 96 LEU A O 1
ATOM 842 N N . GLU A 1 116 ? 26.681 10.436 0.834 1.00 18.64 97 GLU A N 1
ATOM 843 C CA . GLU A 1 116 ? 27.174 10.254 -0.555 1.00 21.85 97 GLU A CA 1
ATOM 844 C C . GLU A 1 116 ? 28.300 11.251 -0.838 1.00 21.35 97 GLU A C 1
ATOM 845 O O . GLU A 1 116 ? 28.100 12.453 -0.683 1.00 20.12 97 GLU A O 1
ATOM 851 N N . GLU A 1 117 ? 29.473 10.769 -1.261 1.00 21.70 98 GLU A N 1
ATOM 852 C CA . GLU A 1 117 ? 30.629 11.667 -1.372 1.00 23.08 98 GLU A CA 1
ATOM 853 C C . GLU A 1 117 ? 30.905 12.211 -2.786 1.00 23.39 98 GLU A C 1
ATOM 854 O O . GLU A 1 117 ? 31.580 13.213 -2.924 1.00 23.03 98 GLU A O 1
ATOM 860 N N A LYS A 1 118 ? 30.422 11.536 -3.818 0.50 23.94 99 LYS A N 1
ATOM 861 N N B LYS A 1 118 ? 30.374 11.542 -3.814 0.50 23.98 99 LYS A N 1
ATOM 862 C CA A LYS A 1 118 ? 30.797 11.996 -5.147 0.50 24.62 99 LYS A CA 1
ATOM 863 C CA B LYS A 1 118 ? 30.562 11.947 -5.229 0.50 24.79 99 LYS A CA 1
ATOM 864 C C A LYS A 1 118 ? 30.247 13.400 -5.419 0.50 23.40 99 LYS A C 1
ATOM 865 C C B LYS A 1 118 ? 30.192 13.430 -5.430 0.50 23.37 99 LYS A C 1
ATOM 866 O O A LYS A 1 118 ? 29.069 13.704 -5.164 0.50 20.89 99 LYS A O 1
ATOM 867 O O B LYS A 1 118 ? 29.051 13.819 -5.143 0.50 20.89 99 LYS A O 1
ATOM 876 N N . ASP A 1 119 ? 31.164 14.242 -5.876 1.00 20.40 100 ASP A N 1
ATOM 877 C CA . ASP A 1 119 ? 30.961 15.703 -6.119 1.00 21.55 100 ASP A CA 1
ATOM 878 C C . ASP A 1 119 ? 30.378 16.415 -4.886 1.00 20.15 100 ASP A C 1
ATOM 879 O O . ASP A 1 119 ? 29.664 17.437 -5.011 1.00 20.38 100 ASP A O 1
ATOM 884 N N . ALA A 1 120 ? 30.675 15.860 -3.707 1.00 19.19 101 ALA A N 1
ATOM 885 C CA . ALA A 1 120 ? 30.212 16.413 -2.422 1.00 18.72 101 ALA A CA 1
ATOM 886 C C . ALA A 1 120 ? 28.706 16.528 -2.377 1.00 17.87 101 ALA A C 1
ATOM 887 O O . ALA A 1 120 ? 28.179 17.438 -1.728 1.00 17.76 101 ALA A O 1
ATOM 889 N N . ILE A 1 121 ? 28.007 15.611 -3.037 1.00 17.31 102 ILE A N 1
ATOM 890 C CA . ILE A 1 121 ? 26.537 15.768 -3.151 1.00 17.67 102 ILE A CA 1
ATOM 891 C C . ILE A 1 121 ? 25.861 15.596 -1.786 1.00 17.33 102 ILE A C 1
ATOM 892 O O . ILE A 1 121 ? 24.854 16.260 -1.504 1.00 16.48 102 ILE A O 1
ATOM 897 N N . GLY A 1 122 ? 26.420 14.734 -0.934 1.00 15.69 103 GLY A N 1
ATOM 898 C CA . GLY A 1 122 ? 25.809 14.501 0.399 1.00 15.39 103 GLY A CA 1
ATOM 899 C C . GLY A 1 122 ? 25.817 15.799 1.216 1.00 15.78 103 GLY A C 1
ATOM 900 O O . GLY A 1 122 ? 24.807 16.182 1.852 1.00 15.82 103 GLY A O 1
ATOM 901 N N . VAL A 1 123 ? 26.963 16.470 1.213 1.00 13.86 104 VAL A N 1
ATOM 902 C CA . VAL A 1 123 ? 27.103 17.754 1.899 1.00 14.98 104 VAL A CA 1
ATOM 903 C C . VAL A 1 123 ? 26.194 18.817 1.268 1.00 15.80 104 VAL A C 1
ATOM 904 O O . VAL A 1 123 ? 25.560 19.632 1.980 1.00 15.22 104 VAL A O 1
ATOM 908 N N . ARG A 1 124 ? 26.122 18.826 -0.059 1.00 15.32 105 ARG A N 1
ATOM 909 C CA . ARG A 1 124 ? 25.286 19.840 -0.746 1.00 16.16 105 ARG A CA 1
ATOM 910 C C . ARG A 1 124 ? 23.793 19.581 -0.475 1.00 16.20 105 ARG A C 1
ATOM 911 O O . ARG A 1 124 ? 23.027 20.532 -0.315 1.00 16.97 105 ARG A O 1
ATOM 919 N N . ARG A 1 125 ? 23.394 18.314 -0.331 1.00 16.14 106 ARG A N 1
ATOM 920 C CA . ARG A 1 125 ? 22.010 18.006 0.058 1.00 17.41 106 ARG A CA 1
ATOM 921 C C . ARG A 1 125 ? 21.716 18.473 1.465 1.00 16.01 106 ARG A C 1
ATOM 922 O O . ARG A 1 125 ? 20.625 18.986 1.728 1.00 17.08 106 ARG A O 1
ATOM 930 N N . ALA A 1 126 ? 22.671 18.278 2.379 1.00 16.53 107 ALA A N 1
ATOM 931 C CA . ALA A 1 126 ? 22.523 18.731 3.779 1.00 15.70 107 ALA A CA 1
ATOM 932 C C . ALA A 1 126 ? 22.408 20.251 3.825 1.00 15.70 107 ALA A C 1
ATOM 933 O O . ALA A 1 126 ? 21.596 20.821 4.589 1.00 14.89 107 ALA A O 1
ATOM 935 N N . ALA A 1 127 ? 23.213 20.915 3.000 1.00 13.53 108 ALA A N 1
ATOM 936 C CA . ALA A 1 127 ? 23.162 22.386 2.922 1.00 13.96 108 ALA A CA 1
ATOM 937 C C . ALA A 1 127 ? 21.776 22.858 2.426 1.00 14.53 108 ALA A C 1
ATOM 938 O O . ALA A 1 127 ? 21.210 23.780 3.018 1.00 14.53 108 ALA A O 1
ATOM 940 N N A GLN A 1 128 ? 21.225 22.257 1.371 0.50 14.61 109 GLN A N 1
ATOM 941 N N B GLN A 1 128 ? 21.242 22.226 1.377 0.50 15.03 109 GLN A N 1
ATOM 942 C CA A GLN A 1 128 ? 19.864 22.634 0.950 0.50 14.49 109 GLN A CA 1
ATOM 943 C CA B GLN A 1 128 ? 19.894 22.546 0.872 0.50 15.46 109 GLN A CA 1
ATOM 944 C C A GLN A 1 128 ? 18.915 22.448 2.134 0.50 14.49 109 GLN A C 1
ATOM 945 C C B GLN A 1 128 ? 18.829 22.351 1.973 0.50 15.29 109 GLN A C 1
ATOM 946 O O A GLN A 1 128 ? 18.165 23.355 2.492 0.50 14.61 109 GLN A O 1
ATOM 947 O O B GLN A 1 128 ? 17.915 23.167 2.113 0.50 15.95 109 GLN A O 1
ATOM 958 N N . ARG A 1 129 ? 18.955 21.262 2.730 1.00 14.78 110 ARG A N 1
ATOM 959 C CA . ARG A 1 129 ? 18.063 20.919 3.853 1.00 15.22 110 ARG A CA 1
ATOM 960 C C . ARG A 1 129 ? 18.092 22.011 4.942 1.00 15.31 110 ARG A C 1
ATOM 961 O O . ARG A 1 129 ? 17.043 22.463 5.448 1.00 15.24 110 ARG A O 1
ATOM 969 N N . ARG A 1 130 ? 19.289 22.448 5.289 1.00 13.82 111 ARG A N 1
ATOM 970 C CA . ARG A 1 130 ? 19.421 23.433 6.358 1.00 14.79 111 ARG A CA 1
ATOM 971 C C . ARG A 1 130 ? 19.133 24.858 5.908 1.00 14.42 111 ARG A C 1
ATOM 972 O O . ARG A 1 130 ? 18.693 25.687 6.724 1.00 15.74 111 ARG A O 1
ATOM 980 N N . LEU A 1 131 ? 19.395 25.191 4.640 1.00 14.48 112 LEU A N 1
ATOM 981 C CA . LEU A 1 131 ? 18.949 26.503 4.156 1.00 14.45 112 LEU A CA 1
ATOM 982 C C . LEU A 1 131 ? 17.416 26.576 4.238 1.00 15.93 112 LEU A C 1
ATOM 983 O O . LEU A 1 131 ? 16.857 27.635 4.561 1.00 15.55 112 LEU A O 1
ATOM 988 N N . GLN A 1 132 ? 16.749 25.465 3.917 1.00 15.42 113 GLN A N 1
ATOM 989 C CA . GLN A 1 132 ? 15.302 25.43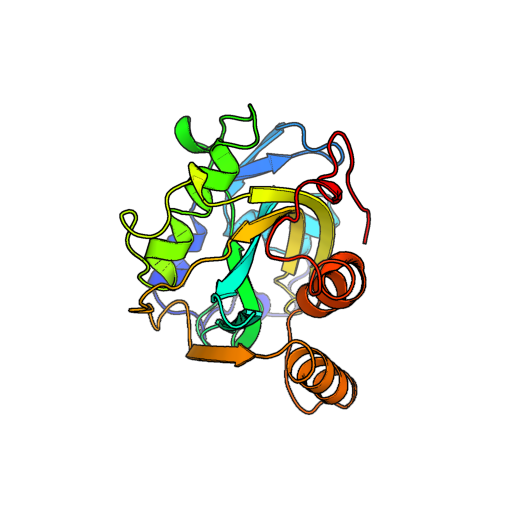5 4.053 1.00 17.78 113 GLN A CA 1
ATOM 990 C C . GLN A 1 132 ? 14.879 25.517 5.542 1.00 16.63 113 GLN A C 1
ATOM 991 O O . GLN A 1 132 ? 13.965 26.273 5.920 1.00 17.77 113 GLN A O 1
ATOM 997 N N . ALA A 1 133 ? 15.533 24.729 6.391 1.00 16.56 114 ALA A N 1
ATOM 998 C CA . ALA A 1 133 ? 15.089 24.629 7.796 1.00 17.41 114 ALA A CA 1
ATOM 999 C C . ALA A 1 133 ? 15.363 25.930 8.577 1.00 17.40 114 ALA A C 1
ATOM 1000 O O . ALA A 1 133 ? 14.537 26.377 9.369 1.00 17.57 114 ALA A O 1
ATOM 1002 N N . GLU A 1 134 ? 16.550 26.497 8.398 1.00 16.84 115 GLU A N 1
ATOM 1003 C CA . GLU A 1 134 ? 16.948 27.671 9.174 1.00 16.86 115 GLU A CA 1
ATOM 1004 C C . GLU A 1 134 ? 16.372 28.962 8.590 1.00 16.63 115 GLU A C 1
ATOM 1005 O O . GLU A 1 134 ? 15.857 29.783 9.326 1.00 17.45 115 GLU A O 1
ATOM 1011 N N . LEU A 1 135 ? 16.511 29.149 7.275 1.00 14.92 116 LEU A N 1
ATOM 1012 C CA . LEU A 1 135 ? 16.185 30.418 6.628 1.00 15.12 116 LEU A CA 1
ATOM 1013 C C . LEU A 1 135 ? 14.858 30.374 5.874 1.00 14.88 116 LEU A C 1
ATOM 1014 O O . LEU A 1 135 ? 14.370 31.414 5.441 1.00 15.78 116 LEU A O 1
ATOM 1019 N N . GLY A 1 136 ? 14.258 29.192 5.753 1.00 15.42 117 GLY A N 1
ATOM 1020 C CA . GLY A 1 136 ? 12.982 29.088 5.055 1.00 16.80 117 GLY A CA 1
ATOM 1021 C C . GLY A 1 136 ? 13.094 29.281 3.544 1.00 16.90 117 GLY A C 1
ATOM 1022 O O . GLY A 1 136 ? 12.106 29.659 2.888 1.00 18.39 117 GLY A O 1
ATOM 1023 N N . ILE A 1 137 ? 14.291 29.043 2.998 1.00 16.53 118 ILE A N 1
ATOM 1024 C CA . ILE A 1 137 ? 14.484 29.126 1.548 1.00 17.56 118 ILE A CA 1
ATOM 1025 C C . ILE A 1 137 ? 13.995 27.824 0.912 1.00 17.73 118 ILE A C 1
ATOM 1026 O O . ILE A 1 137 ? 14.542 26.741 1.216 1.00 19.04 118 ILE A O 1
ATOM 1031 N N . PRO A 1 138 ? 12.952 27.906 0.074 1.00 18.58 119 PRO A N 1
ATOM 1032 C CA . PRO A 1 138 ? 12.398 26.661 -0.473 1.00 19.00 119 PRO A CA 1
ATOM 1033 C C . PRO A 1 138 ? 13.389 25.969 -1.421 1.00 20.28 119 PRO A C 1
ATOM 1034 O O . PRO A 1 138 ? 14.233 26.637 -2.053 1.00 17.79 119 PRO A O 1
ATOM 1038 N N . GLY A 1 139 ? 13.240 24.641 -1.540 1.00 21.59 120 GLY A N 1
ATOM 1039 C CA . GLY A 1 139 ? 14.035 23.849 -2.497 1.00 24.13 120 GLY A CA 1
ATOM 1040 C C . GLY A 1 139 ? 13.874 24.312 -3.944 1.00 24.91 120 GLY A C 1
ATOM 1041 O O . GLY A 1 139 ? 14.810 24.177 -4.749 1.00 26.20 120 GLY A O 1
ATOM 1042 N N . GLU A 1 140 ? 12.721 24.893 -4.268 1.00 24.61 121 GLU A N 1
ATOM 1043 C CA . GLU A 1 140 ? 12.488 25.393 -5.632 1.00 25.59 121 GLU A CA 1
ATOM 1044 C C . GLU A 1 140 ? 13.437 26.533 -5.980 1.00 24.54 121 GLU A C 1
ATOM 1045 O O . GLU A 1 140 ? 13.669 26.836 -7.162 1.00 24.81 121 GLU A O 1
ATOM 1051 N N . GLN A 1 141 ? 13.944 27.208 -4.954 1.00 20.60 122 GLN A N 1
ATOM 1052 C CA . GLN A 1 141 ? 14.811 28.331 -5.186 1.00 20.60 122 GLN A CA 1
ATOM 1053 C C . GLN A 1 141 ? 16.290 27.953 -5.160 1.00 21.47 122 GLN A C 1
ATOM 1054 O O . GLN A 1 141 ? 17.068 28.496 -5.921 1.00 21.77 122 GLN A O 1
ATOM 1060 N N . ILE A 1 142 ? 16.682 27.066 -4.249 1.00 21.89 123 ILE A N 1
ATOM 1061 C CA . ILE A 1 142 ? 18.059 26.573 -4.189 1.00 22.79 123 ILE A CA 1
ATOM 1062 C C . ILE A 1 142 ? 17.993 25.058 -4.064 1.00 24.51 123 ILE A C 1
ATOM 1063 O O . ILE A 1 142 ? 17.453 24.536 -3.089 1.00 25.45 123 ILE A O 1
ATOM 1068 N N . SER A 1 143 ? 18.507 24.373 -5.061 1.00 25.20 124 SER A N 1
ATOM 1069 C CA . SER A 1 143 ? 18.668 22.912 -5.005 1.00 27.38 124 SER A CA 1
ATOM 1070 C C . SER A 1 143 ? 20.164 22.613 -4.866 1.00 27.62 124 SER A C 1
ATOM 1071 O O . SER A 1 143 ? 20.984 23.521 -5.022 1.00 26.06 124 SER A O 1
ATOM 1074 N N . PRO A 1 144 ? 20.543 21.336 -4.651 1.00 28.67 125 PRO A N 1
ATOM 1075 C CA . PRO A 1 144 ? 21.996 21.074 -4.561 1.00 28.37 125 PRO A CA 1
ATOM 1076 C C . PRO A 1 144 ? 22.783 21.519 -5.810 1.00 28.78 125 PRO A C 1
ATOM 1077 O O . PRO A 1 144 ? 23.965 21.855 -5.693 1.00 27.62 125 PRO A O 1
ATOM 1081 N N . GLU A 1 145 ? 22.147 21.553 -6.987 1.00 31.09 126 GLU A N 1
ATOM 1082 C CA . GLU A 1 145 ? 22.865 21.966 -8.187 1.00 32.23 126 GLU A CA 1
ATOM 1083 C C . GLU A 1 145 ? 23.341 23.417 -8.130 1.00 29.39 126 GLU A C 1
ATOM 1084 O O . GLU A 1 145 ? 24.349 23.775 -8.749 1.00 30.30 126 GLU A O 1
ATOM 1090 N N . ASP A 1 146 ? 22.640 24.222 -7.342 1.00 25.56 127 ASP A N 1
ATOM 1091 C CA . ASP A 1 146 ? 22.955 25.640 -7.154 1.00 23.88 127 ASP A CA 1
ATOM 1092 C C . ASP A 1 146 ? 24.027 25.865 -6.093 1.00 20.33 127 ASP A C 1
ATOM 1093 O O . ASP A 1 146 ? 24.453 27.001 -5.891 1.00 19.92 127 ASP A O 1
ATOM 1098 N N . ILE A 1 147 ? 24.404 24.818 -5.361 1.00 18.50 128 ILE A N 1
ATOM 1099 C CA . ILE A 1 147 ? 25.292 25.011 -4.203 1.00 16.12 128 ILE A CA 1
ATOM 1100 C C . ILE A 1 147 ? 26.653 24.555 -4.675 1.00 16.55 128 ILE A C 1
ATOM 1101 O O . ILE A 1 147 ? 26.841 23.357 -5.040 1.00 17.63 128 ILE A O 1
ATOM 1106 N N . VAL A 1 148 ? 27.590 25.484 -4.752 1.00 13.92 129 VAL A N 1
ATOM 1107 C CA . VAL A 1 148 ? 28.877 25.164 -5.404 1.00 14.16 129 VAL A CA 1
ATOM 1108 C C . VAL A 1 148 ? 29.917 24.771 -4.360 1.00 13.57 129 VAL A C 1
ATOM 1109 O O . VAL A 1 148 ? 30.181 25.557 -3.442 1.00 13.22 129 VAL A O 1
ATOM 1113 N N . PHE A 1 149 ? 30.489 23.577 -4.489 1.00 14.12 130 PHE A N 1
ATOM 1114 C CA . PHE A 1 149 ? 31.598 23.197 -3.620 1.00 13.94 130 PHE A CA 1
ATOM 1115 C C . PHE A 1 149 ? 32.838 24.064 -3.952 1.00 14.89 130 PHE A C 1
ATOM 1116 O O . PHE A 1 149 ? 33.292 24.075 -5.133 1.00 15.29 130 PHE A O 1
ATOM 1124 N N . MET A 1 150 ? 33.419 24.723 -2.940 1.00 14.03 131 MET A N 1
ATOM 1125 C CA . MET A 1 150 ? 34.622 25.564 -3.159 1.00 13.62 131 MET A CA 1
ATOM 1126 C C . MET A 1 150 ? 35.915 24.965 -2.604 1.00 14.19 131 MET A C 1
ATOM 1127 O O . MET A 1 150 ? 36.927 24.866 -3.331 1.00 15.24 131 MET A O 1
ATOM 1132 N N . THR A 1 151 ? 35.916 24.635 -1.321 1.00 13.61 132 THR A N 1
ATOM 1133 C CA . THR A 1 151 ? 37.130 24.110 -0.692 1.00 13.78 132 THR A CA 1
ATOM 1134 C C . THR A 1 151 ? 36.755 23.542 0.668 1.00 13.23 132 THR A C 1
ATOM 1135 O O . THR A 1 151 ? 35.571 23.492 1.025 1.00 13.77 132 THR A O 1
ATOM 1139 N N . ILE A 1 152 ? 37.756 23.083 1.410 1.00 13.77 133 ILE A N 1
ATOM 1140 C CA . ILE A 1 152 ? 37.527 22.522 2.733 1.00 13.76 133 ILE A CA 1
ATOM 1141 C C . ILE A 1 152 ? 38.511 23.184 3.700 1.00 15.05 133 ILE A C 1
ATOM 1142 O O . ILE A 1 152 ? 39.693 23.355 3.372 1.00 16.29 133 ILE A O 1
ATOM 1147 N N . TYR A 1 153 ? 38.041 23.478 4.912 1.00 15.39 134 TYR A N 1
ATOM 1148 C CA . TYR A 1 153 ? 38.917 23.935 6.006 1.00 14.84 134 TYR A CA 1
ATOM 1149 C C . TYR A 1 153 ? 38.696 23.148 7.273 1.00 14.78 134 TYR A C 1
ATOM 1150 O O . TYR A 1 153 ? 37.566 22.818 7.605 1.00 14.32 134 TYR A O 1
ATOM 1159 N N . HIS A 1 154 ? 39.793 22.846 7.962 1.00 14.40 135 HIS A N 1
ATOM 1160 C CA . HIS A 1 154 ? 39.759 22.157 9.248 1.00 14.47 135 HIS A CA 1
ATOM 1161 C C . HIS A 1 154 ? 39.961 23.212 10.350 1.00 15.08 135 HIS A C 1
ATOM 1162 O O . HIS A 1 154 ? 40.967 23.939 10.348 1.00 15.80 135 HIS A O 1
ATOM 1169 N N . HIS A 1 155 ? 38.979 23.343 11.251 1.00 13.54 136 HIS A N 1
ATOM 1170 C CA . HIS A 1 155 ? 39.089 24.347 12.294 1.00 14.38 136 HIS A CA 1
ATOM 1171 C C . HIS A 1 155 ? 38.632 23.817 13.647 1.00 15.16 136 HIS A C 1
ATOM 1172 O O . HIS A 1 155 ? 37.980 22.774 13.723 1.00 14.21 136 HIS A O 1
ATOM 1179 N N . LYS A 1 156 ? 39.032 24.498 14.721 1.00 15.81 137 LYS A N 1
ATOM 1180 C CA . LYS A 1 156 ? 38.547 24.136 16.078 1.00 17.02 137 LYS A CA 1
ATOM 1181 C C . LYS A 1 156 ? 38.250 25.461 16.763 1.00 17.76 137 LYS A C 1
ATOM 1182 O O . LYS A 1 156 ? 39.039 26.411 16.615 1.00 17.83 137 LYS A O 1
ATOM 1188 N N . ALA A 1 157 ? 37.150 25.539 17.512 1.00 17.58 138 ALA A N 1
ATOM 1189 C CA . ALA A 1 157 ? 36.859 26.763 18.258 1.00 18.93 138 ALA A CA 1
ATOM 1190 C C . ALA A 1 157 ? 36.157 26.359 19.545 1.00 19.38 138 ALA A C 1
ATOM 1191 O O . ALA A 1 157 ? 35.591 25.276 19.610 1.00 2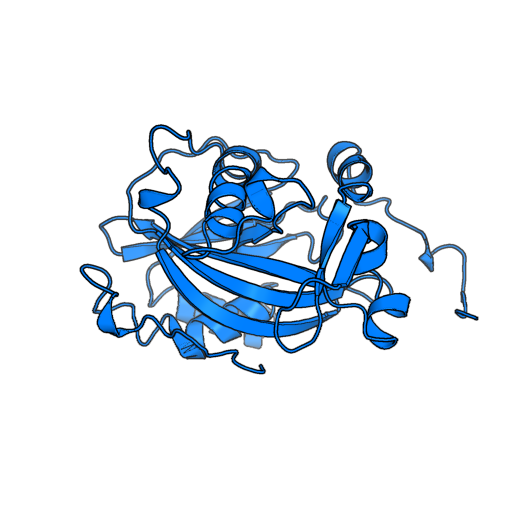0.22 138 ALA A O 1
ATOM 1193 N N . LYS A 1 158 ? 36.171 27.216 20.551 1.00 18.79 139 LYS A N 1
ATOM 1194 C CA . LYS A 1 158 ? 35.373 26.982 21.748 1.00 19.63 139 LYS A CA 1
ATOM 1195 C C . LYS A 1 158 ? 34.266 28.028 21.792 1.00 18.23 139 LYS A C 1
ATOM 1196 O O . LYS A 1 158 ? 34.550 29.236 21.571 1.00 17.70 139 LYS A O 1
ATOM 1202 N N . SER A 1 159 ? 33.032 27.582 22.050 1.00 16.38 140 SER A N 1
ATOM 1203 C CA . SER A 1 159 ? 31.905 28.497 22.331 1.00 17.50 140 SER A CA 1
ATOM 1204 C C . SER A 1 159 ? 31.964 28.961 23.790 1.00 18.00 140 SER A C 1
ATOM 1205 O O . SER A 1 159 ? 31.820 30.150 24.088 1.00 18.49 140 SER A O 1
ATOM 1208 N N . ASP A 1 160 ? 32.136 28.003 24.702 1.00 17.18 141 ASP A N 1
ATOM 1209 C CA . ASP A 1 160 ? 32.352 28.317 26.118 1.00 19.47 141 ASP A CA 1
ATOM 1210 C C . ASP A 1 160 ? 33.250 27.220 26.711 1.00 19.49 141 ASP A C 1
ATOM 1211 O O . ASP A 1 160 ? 33.881 26.472 25.964 1.00 18.22 141 ASP A O 1
ATOM 1216 N N . ARG A 1 161 ? 33.348 27.123 28.036 1.00 21.09 142 ARG A N 1
ATOM 1217 C CA . ARG A 1 161 ? 34.233 26.100 28.608 1.00 22.68 142 ARG A CA 1
ATOM 1218 C C . ARG A 1 161 ? 33.829 24.663 28.208 1.00 20.49 142 ARG A C 1
ATOM 1219 O O . ARG A 1 161 ? 34.676 23.776 28.100 1.00 21.00 142 ARG A O 1
ATOM 1227 N N . ILE A 1 162 ? 32.535 24.438 28.005 1.00 17.76 143 ILE A N 1
ATOM 1228 C CA . ILE A 1 162 ? 32.007 23.075 27.810 1.00 16.94 143 ILE A CA 1
ATOM 1229 C C . ILE A 1 162 ? 31.811 22.730 26.313 1.00 16.69 143 ILE A C 1
ATOM 1230 O O . ILE A 1 162 ? 32.097 21.586 25.902 1.00 16.28 143 ILE A O 1
ATOM 1235 N N . TRP A 1 163 ? 31.341 23.697 25.517 1.00 15.03 144 TRP A N 1
ATOM 1236 C CA . TRP A 1 163 ? 30.903 23.407 24.127 1.00 15.25 144 TRP A CA 1
ATOM 1237 C C . TRP A 1 163 ? 31.811 24.101 23.109 1.00 14.78 144 TRP A C 1
ATOM 1238 O O . TRP A 1 163 ? 32.375 25.171 23.366 1.00 15.37 144 TRP A O 1
ATOM 1249 N N . GLY A 1 164 ? 31.916 23.509 21.932 1.00 14.20 145 GLY A N 1
ATOM 1250 C CA . GLY A 1 164 ? 32.804 24.052 20.907 1.00 14.84 145 GLY A CA 1
ATOM 1251 C C . GLY A 1 164 ? 32.633 23.342 19.583 1.00 14.83 145 GLY A C 1
ATOM 1252 O O . GLY A 1 164 ? 31.665 22.606 19.387 1.00 15.05 145 GLY A O 1
ATOM 1253 N N . GLU A 1 165 ? 33.577 23.573 18.680 1.00 13.85 146 GLU A N 1
ATOM 1254 C CA . GLU A 1 165 ? 33.510 23.038 17.323 1.00 14.45 146 GLU A CA 1
ATOM 1255 C C . GLU A 1 165 ? 34.808 22.410 16.952 1.00 14.78 146 GLU A C 1
ATOM 1256 O O . GLU A 1 165 ? 35.863 22.827 17.443 1.00 15.54 146 GLU A O 1
ATOM 1262 N N . HIS A 1 166 ? 34.750 21.366 16.126 1.00 14.47 147 HIS A N 1
ATOM 1263 C CA . HIS A 1 166 ? 35.973 20.789 15.559 1.00 14.59 147 HIS A CA 1
ATOM 1264 C C . HIS A 1 166 ? 35.499 20.081 14.295 1.00 14.85 147 HIS A C 1
ATOM 1265 O O . HIS A 1 166 ? 34.832 19.040 14.380 1.00 14.38 147 HIS A O 1
ATOM 1272 N N . GLU A 1 167 ? 35.846 20.629 13.126 1.00 14.18 148 GLU A N 1
ATOM 1273 C CA . GLU A 1 167 ? 35.214 20.187 11.887 1.00 14.85 148 GLU A CA 1
ATOM 1274 C C . GLU A 1 167 ? 36.181 20.121 10.746 1.00 14.94 148 GLU A C 1
ATOM 1275 O O . GLU A 1 167 ? 37.108 20.934 10.664 1.00 15.82 148 GLU A O 1
ATOM 1281 N N . ILE A 1 168 ? 35.926 19.160 9.868 1.00 14.47 149 ILE A N 1
ATOM 1282 C CA . ILE A 1 168 ? 36.373 19.206 8.482 1.00 13.98 149 ILE A CA 1
ATOM 1283 C C . ILE A 1 168 ? 35.203 19.886 7.765 1.00 14.98 149 ILE A C 1
ATOM 1284 O O . ILE A 1 168 ? 34.168 19.265 7.555 1.00 13.14 149 ILE A O 1
ATOM 1289 N N . CYS A 1 169 ? 35.340 21.189 7.481 1.00 14.50 150 CYS A N 1
ATOM 1290 C CA . CYS A 1 169 ? 34.177 21.982 7.087 1.00 13.46 150 CYS A CA 1
ATOM 1291 C C . CYS A 1 169 ? 34.257 22.323 5.592 1.00 14.89 150 CYS A C 1
ATOM 1292 O O . CYS A 1 169 ? 35.221 22.956 5.133 1.00 14.37 150 CYS A O 1
ATOM 1295 N N . TYR A 1 170 ? 33.280 21.833 4.827 1.00 13.62 151 TYR A N 1
ATOM 1296 C CA . TYR A 1 170 ? 33.177 22.141 3.391 1.00 14.21 151 TYR A CA 1
ATOM 1297 C C . TYR A 1 170 ? 32.643 23.580 3.222 1.00 14.02 151 TYR A C 1
ATOM 1298 O O . TYR A 1 170 ? 31.597 23.955 3.770 1.00 14.61 151 TYR A O 1
ATOM 1307 N N . LEU A 1 171 ? 33.354 24.389 2.455 1.00 12.45 152 LEU A N 1
ATOM 1308 C CA . LEU A 1 171 ? 32.916 25.764 2.193 1.00 12.47 152 LEU A CA 1
ATOM 1309 C C . LEU A 1 171 ? 32.180 25.786 0.873 1.00 13.57 152 LEU A C 1
ATOM 1310 O O . LEU A 1 171 ? 32.724 25.367 -0.171 1.00 13.69 152 LEU A O 1
ATOM 1315 N N . LEU A 1 172 ? 30.918 26.205 0.956 1.00 12.50 153 LEU A N 1
ATOM 1316 C CA . LEU A 1 172 ? 30.000 26.146 -0.183 1.00 12.19 153 LEU A CA 1
ATOM 1317 C C . LEU A 1 172 ? 29.515 27.527 -0.518 1.00 13.78 153 LEU A C 1
ATOM 1318 O O . LEU A 1 172 ? 29.349 28.381 0.390 1.00 13.47 153 LEU A O 1
ATOM 1323 N N . LEU A 1 173 ? 29.248 27.754 -1.804 1.00 11.63 154 LEU A N 1
ATOM 1324 C CA . LEU A 1 173 ? 28.893 29.096 -2.262 1.00 11.94 154 LEU A CA 1
ATOM 1325 C C . LEU A 1 173 ? 27.609 29.031 -3.109 1.00 13.92 154 LEU A C 1
ATOM 1326 O O . LEU A 1 173 ? 27.472 28.133 -3.972 1.00 14.38 154 LEU A O 1
ATOM 1331 N N . VAL A 1 174 ? 26.718 30.004 -2.899 1.00 13.16 155 VAL A N 1
ATOM 1332 C CA . VAL A 1 174 ? 25.503 30.129 -3.693 1.00 14.96 155 VAL A CA 1
ATOM 1333 C C . VAL A 1 174 ? 25.406 31.597 -4.110 1.00 15.67 155 VAL A C 1
ATOM 1334 O O . VAL A 1 174 ? 25.637 32.495 -3.266 1.00 15.52 155 VAL A O 1
ATOM 1338 N N A ARG A 1 175 ? 25.078 31.870 -5.373 0.50 15.77 156 ARG A N 1
ATOM 1339 N N B ARG A 1 175 ? 25.054 31.833 -5.372 0.50 16.08 156 ARG A N 1
ATOM 1340 C CA A ARG A 1 175 ? 24.754 33.266 -5.746 0.50 16.12 156 ARG A CA 1
ATOM 1341 C CA B ARG A 1 175 ? 24.735 33.192 -5.821 0.50 16.86 156 ARG A CA 1
ATOM 1342 C C A ARG A 1 175 ? 23.387 33.309 -6.423 0.50 17.04 156 ARG A C 1
ATOM 1343 C C B ARG A 1 175 ? 23.322 33.134 -6.387 0.50 17.50 156 ARG A C 1
ATOM 1344 O O A ARG A 1 175 ? 23.261 32.975 -7.606 0.50 16.52 156 ARG A O 1
ATOM 1345 O O B ARG A 1 175 ? 23.086 32.541 -7.455 0.50 16.97 156 ARG A O 1
ATOM 1360 N N . LYS A 1 176 ? 22.379 33.709 -5.645 1.00 16.66 157 LYS A N 1
ATOM 1361 C CA . LYS A 1 176 ? 20.978 33.657 -6.056 1.00 18.70 157 LYS A CA 1
ATOM 1362 C C . LYS A 1 176 ? 20.158 34.618 -5.207 1.00 18.03 157 LYS A C 1
ATOM 1363 O O . LYS A 1 176 ? 20.450 34.804 -4.030 1.00 16.95 157 LYS A O 1
ATOM 1369 N N . ASN A 1 177 ? 19.137 35.231 -5.816 1.00 18.17 158 ASN A N 1
ATOM 1370 C CA . ASN A 1 177 ? 18.179 36.024 -5.054 1.00 17.28 158 ASN A CA 1
ATOM 1371 C C . ASN A 1 177 ? 17.164 35.041 -4.531 1.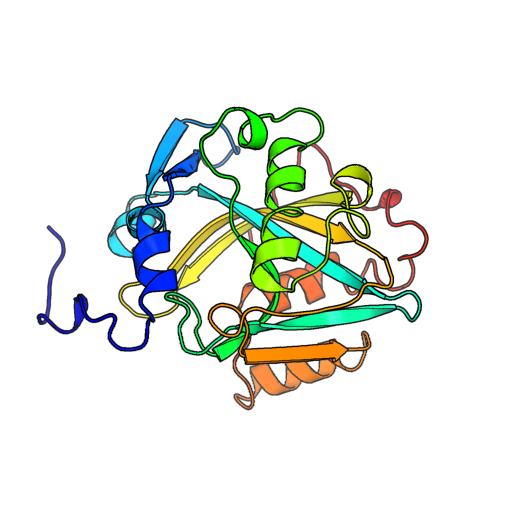00 17.81 158 ASN A C 1
ATOM 1372 O O . ASN A 1 177 ? 16.599 34.263 -5.310 1.00 18.76 158 ASN A O 1
ATOM 1377 N N . VAL A 1 178 ? 16.932 35.071 -3.224 1.00 18.64 159 VAL A N 1
ATOM 1378 C CA . VAL A 1 178 ? 16.022 34.097 -2.581 1.00 18.48 159 VAL A CA 1
ATOM 1379 C C . VAL A 1 178 ? 15.110 34.814 -1.615 1.00 17.69 159 VAL A C 1
ATOM 1380 O O . VAL A 1 178 ? 15.358 35.990 -1.249 1.00 18.00 159 VAL A O 1
ATOM 1384 N N . THR A 1 179 ? 14.038 34.133 -1.230 1.00 17.74 160 THR A N 1
ATOM 1385 C CA . THR A 1 179 ? 13.135 34.645 -0.207 1.00 17.23 160 THR A CA 1
ATOM 1386 C C . THR A 1 179 ? 13.398 33.927 1.125 1.00 18.01 160 THR A C 1
ATOM 1387 O O . THR A 1 179 ? 13.782 32.771 1.138 1.00 17.55 160 THR A O 1
ATOM 1391 N N . LEU A 1 180 ? 13.097 34.604 2.235 1.00 16.92 161 LEU A N 1
ATOM 1392 C CA . LEU A 1 180 ? 13.417 34.079 3.559 1.00 18.21 161 LEU A CA 1
ATOM 1393 C C . LEU A 1 180 ? 12.158 33.992 4.422 1.00 18.06 161 LEU A C 1
ATOM 1394 O O . LEU A 1 180 ? 11.239 34.843 4.321 1.00 20.24 161 LEU A O 1
ATOM 1399 N N . ASN A 1 181 ? 12.099 32.939 5.239 1.00 17.65 162 ASN A N 1
ATOM 1400 C CA . ASN A 1 181 ? 11.061 32.774 6.249 1.00 17.75 162 ASN A CA 1
ATOM 1401 C C . ASN A 1 181 ? 11.771 32.026 7.376 1.00 16.46 162 ASN A C 1
ATOM 1402 O O . ASN A 1 181 ? 11.580 30.816 7.544 1.00 16.05 162 ASN A O 1
ATOM 1407 N N . PRO A 1 182 ? 12.683 32.729 8.077 1.00 16.31 163 PRO A N 1
ATOM 1408 C CA . PRO A 1 182 ? 13.592 32.064 9.019 1.00 16.11 163 PRO A CA 1
ATOM 1409 C C . PRO A 1 182 ? 12.937 31.552 10.287 1.00 17.49 163 PRO A C 1
ATOM 1410 O O . PRO A 1 182 ? 11.879 32.083 10.722 1.00 18.05 163 PRO A O 1
ATOM 1414 N N . ASP A 1 183 ? 13.512 30.466 10.817 1.00 16.41 164 ASP A N 1
ATOM 1415 C CA . ASP A 1 183 ? 13.046 29.879 12.072 1.00 16.77 164 ASP A CA 1
ATOM 1416 C C . ASP A 1 183 ? 13.700 30.630 13.225 1.00 16.57 164 ASP A C 1
ATOM 1417 O O . ASP A 1 183 ? 14.924 30.593 13.370 1.00 16.69 164 ASP A O 1
ATOM 1422 N N . PRO A 1 184 ? 12.902 31.311 14.067 1.00 18.04 165 PRO A N 1
ATOM 1423 C CA . PRO A 1 184 ? 13.566 32.056 15.164 1.00 16.97 165 PRO A CA 1
ATOM 1424 C C . PRO A 1 184 ? 14.271 31.156 16.201 1.00 17.29 165 PRO A C 1
ATOM 1425 O O . PRO A 1 184 ? 15.054 31.670 16.998 1.00 17.86 165 PRO A O 1
ATOM 1429 N N . SER A 1 185 ? 13.984 29.852 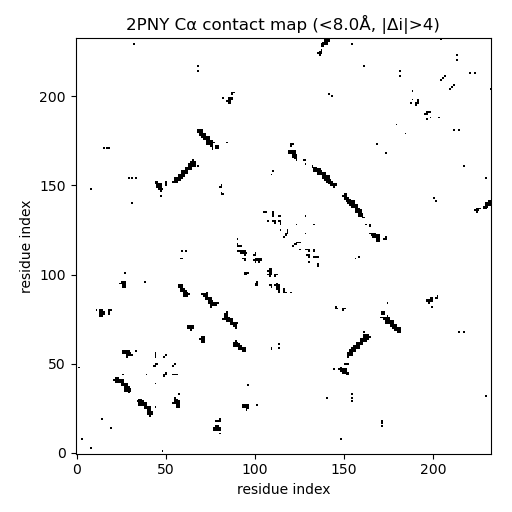16.197 1.00 16.70 166 SER A N 1
ATOM 1430 C CA . SER A 1 185 ? 14.739 28.898 17.014 1.00 16.21 166 SER A CA 1
ATOM 1431 C C . SER A 1 185 ? 16.194 28.861 16.560 1.00 15.42 166 SER A C 1
ATOM 1432 O O . SER A 1 185 ? 17.067 28.583 17.382 1.00 16.64 166 SER A O 1
ATOM 1435 N N . GLU A 1 186 ? 16.417 29.083 15.260 1.00 13.75 167 GLU A N 1
ATOM 1436 C CA . GLU A 1 186 ? 17.730 28.997 14.604 1.00 13.85 167 GLU A CA 1
ATOM 1437 C C . GLU A 1 186 ? 18.387 30.367 14.451 1.00 14.94 167 GLU A C 1
ATOM 1438 O O . GLU A 1 186 ? 19.602 30.532 14.659 1.00 13.78 167 GLU A O 1
ATOM 1444 N N . THR A 1 187 ? 17.558 31.351 14.098 1.00 15.65 168 THR A N 1
ATOM 1445 C CA . THR A 1 187 ? 18.066 32.633 13.611 1.00 16.19 168 THR A CA 1
ATOM 1446 C C . THR A 1 187 ? 17.412 33.827 14.335 1.00 16.69 168 THR A C 1
ATOM 1447 O O . THR A 1 187 ? 16.205 33.914 14.371 1.00 17.85 168 THR A O 1
ATOM 1451 N N . LYS A 1 188 ? 18.217 34.741 14.882 1.00 15.86 169 LYS A N 1
ATOM 1452 C CA . LYS A 1 188 ? 17.725 35.944 15.587 1.00 16.89 169 LYS A CA 1
ATOM 1453 C C . LYS A 1 188 ? 17.521 37.100 14.609 1.00 17.05 169 LYS A C 1
ATOM 1454 O O . LYS A 1 188 ? 16.581 37.906 14.786 1.00 17.92 169 LYS A O 1
ATOM 1460 N N . SER A 1 189 ? 18.414 37.223 13.623 1.00 15.96 170 SER A N 1
ATOM 1461 C CA . SER A 1 189 ? 18.311 38.334 12.644 1.00 16.27 170 SER A CA 1
ATOM 1462 C C . SER A 1 189 ? 19.168 38.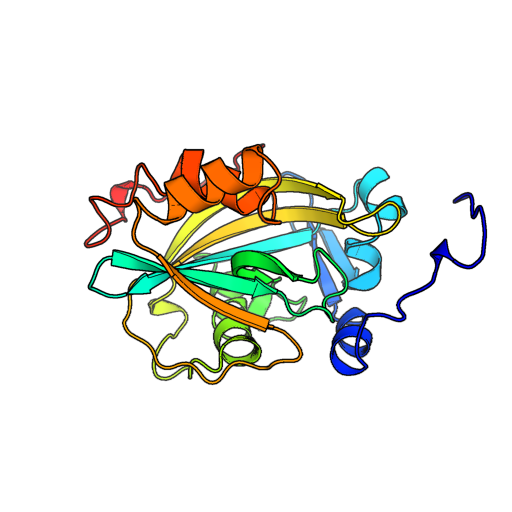028 11.424 1.00 16.82 170 SER A C 1
ATOM 1463 O O . SER A 1 189 ? 19.929 37.052 11.421 1.00 15.55 170 SER A O 1
ATOM 1466 N N . ILE A 1 190 ? 19.031 38.864 10.401 1.00 15.97 171 ILE A N 1
ATOM 1467 C CA . ILE A 1 190 ? 19.778 38.671 9.169 1.00 16.64 171 ILE A CA 1
ATOM 1468 C C . ILE A 1 190 ? 20.210 40.034 8.643 1.00 17.40 171 ILE A C 1
ATOM 1469 O O . ILE A 1 190 ? 19.418 40.998 8.646 1.00 16.79 171 ILE A O 1
ATOM 1474 N N . LEU A 1 191 ? 21.462 40.114 8.190 1.00 19.34 172 LEU A N 1
ATOM 1475 C CA . LEU A 1 191 ? 21.980 41.289 7.480 1.00 19.03 172 LEU A CA 1
ATOM 1476 C C . LEU A 1 191 ? 22.431 40.869 6.062 1.00 18.57 172 LEU A C 1
ATOM 1477 O O . LEU A 1 191 ? 23.019 39.819 5.879 1.00 19.45 172 LEU A O 1
ATOM 1482 N N . TYR A 1 192 ? 22.162 41.687 5.058 1.00 17.60 173 TYR A N 1
ATOM 1483 C CA . TYR A 1 192 ? 22.794 41.462 3.766 1.00 16.99 173 TYR A CA 1
ATOM 1484 C C . TYR A 1 192 ? 23.858 42.548 3.625 1.00 15.97 173 TYR A C 1
ATOM 1485 O O . TYR A 1 192 ? 23.507 43.744 3.510 1.00 16.15 173 TYR A O 1
ATOM 1494 N N . LEU A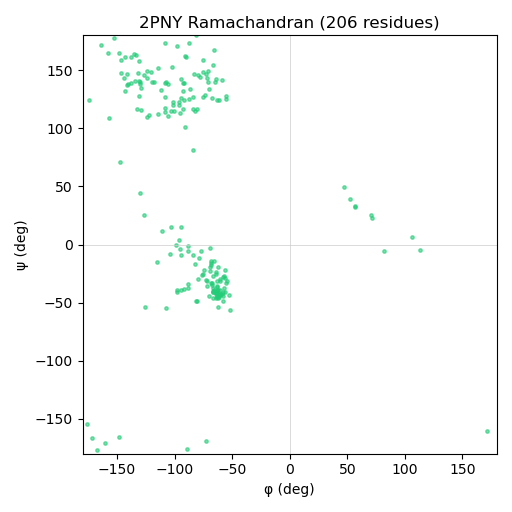 1 193 ? 25.118 42.137 3.681 1.00 15.00 174 LEU A N 1
ATOM 1495 C CA . LEU A 1 193 ? 26.270 43.059 3.694 1.00 14.26 174 LEU A CA 1
ATOM 1496 C C . LEU A 1 193 ? 27.032 43.113 2.398 1.00 14.10 174 LEU A C 1
ATOM 1497 O O . LEU A 1 193 ? 27.259 42.071 1.751 1.00 14.04 174 LEU A O 1
ATOM 1502 N N . SER A 1 194 ? 27.406 44.329 2.012 1.00 14.04 175 SER A N 1
ATOM 1503 C CA . SER A 1 194 ? 28.406 44.513 0.973 1.00 14.82 175 SER A CA 1
ATOM 1504 C C . SER A 1 194 ? 29.740 43.995 1.485 1.00 14.03 175 SER A C 1
ATOM 1505 O O . SER A 1 194 ? 29.909 43.773 2.713 1.00 13.56 175 SER A O 1
ATOM 1508 N N . GLN A 1 195 ? 30.695 43.846 0.568 1.00 14.00 176 GLN A N 1
ATOM 1509 C CA . GLN A 1 195 ? 32.017 43.374 0.983 1.00 15.12 176 GLN A CA 1
ATOM 1510 C C . GLN A 1 195 ? 32.587 44.380 1.990 1.00 15.11 176 GLN A C 1
ATOM 1511 O O . GLN A 1 195 ? 33.228 44.009 2.989 1.00 14.80 176 GLN A O 1
ATOM 1517 N N A GLU A 1 196 ? 32.376 45.660 1.697 0.50 15.09 177 GLU A N 1
ATOM 1518 N N B GLU A 1 196 ? 32.394 45.675 1.723 0.50 15.29 177 GLU A N 1
ATOM 1519 C CA A GLU A 1 196 ? 32.906 46.739 2.545 0.50 15.87 177 GLU A CA 1
ATOM 1520 C CA B GLU A 1 196 ? 32.968 46.720 2.617 0.50 16.10 177 GLU A CA 1
ATOM 1521 C C A GLU A 1 196 ? 32.298 46.647 3.952 0.50 15.36 177 GLU A C 1
ATOM 1522 C C B GLU A 1 196 ? 32.281 46.736 3.986 0.50 15.64 177 GLU A C 1
ATOM 1523 O O A GLU A 1 196 ? 33.000 46.761 4.963 0.50 14.79 177 GLU A O 1
ATOM 1524 O O B GLU A 1 196 ? 32.909 47.038 5.008 0.50 15.34 177 GLU A O 1
ATOM 1535 N N . GLU A 1 197 ? 30.994 46.405 4.017 1.00 14.47 178 GLU A N 1
ATOM 1536 C CA . GLU A 1 197 ? 30.309 46.278 5.303 1.00 14.07 178 GLU A CA 1
ATOM 1537 C C . GLU A 1 197 ? 30.750 45.037 6.089 1.00 13.27 178 GLU A C 1
ATOM 1538 O O . GLU A 1 197 ? 30.828 45.053 7.345 1.00 14.04 178 GLU A O 1
ATOM 1544 N N . LEU A 1 198 ? 31.026 43.956 5.384 1.00 12.64 179 LEU A N 1
ATOM 1545 C CA . LEU A 1 198 ? 31.555 42.753 6.078 1.00 12.58 179 LEU A CA 1
ATOM 1546 C C . LEU A 1 198 ? 32.924 43.083 6.682 1.00 13.56 179 LEU A C 1
ATOM 1547 O O . LEU A 1 198 ? 33.203 42.741 7.841 1.00 12.30 179 LEU A O 1
ATOM 1552 N N . TRP A 1 199 ? 33.761 43.809 5.928 1.00 13.01 180 TRP A N 1
ATOM 1553 C CA . TRP A 1 199 ? 35.084 44.167 6.444 1.00 13.72 180 TRP A CA 1
ATOM 1554 C C . TRP A 1 199 ? 34.877 45.004 7.711 1.00 13.38 180 TRP A C 1
ATOM 1555 O O . TRP A 1 199 ? 35.576 44.824 8.727 1.00 13.83 180 TRP A O 1
ATOM 1566 N N . GLU A 1 200 ? 33.916 45.918 7.645 1.00 14.02 181 GLU A N 1
ATOM 1567 C CA . GLU A 1 200 ? 33.608 46.798 8.800 1.00 16.89 181 GLU A CA 1
ATOM 1568 C C . GLU A 1 200 ? 33.103 45.996 10.004 1.00 14.56 181 GLU A C 1
ATOM 1569 O O . GLU A 1 200 ? 33.471 46.301 11.140 1.00 14.85 181 GLU A O 1
ATOM 1575 N N . LEU 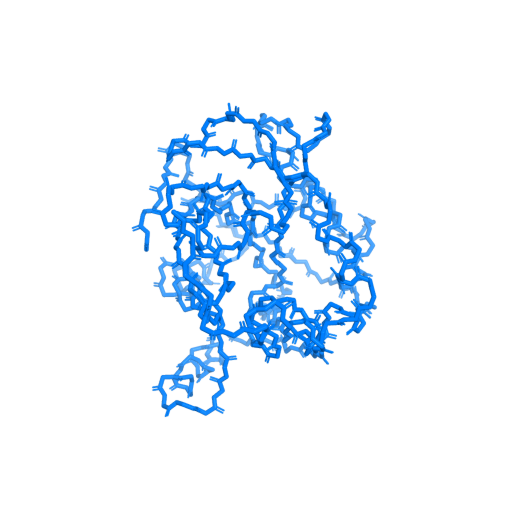A 1 201 ? 32.203 45.045 9.763 1.00 14.59 182 LEU A N 1
ATOM 1576 C CA . LEU A 1 201 ? 31.725 44.156 10.847 1.00 13.61 182 LEU A CA 1
ATOM 1577 C C . LEU A 1 201 ? 32.919 43.512 11.579 1.00 13.54 182 LEU A C 1
ATOM 1578 O O . LEU A 1 201 ? 32.920 43.405 12.793 1.00 14.19 182 LEU A O 1
ATOM 1583 N N . LEU A 1 202 ? 33.904 43.055 10.806 1.00 13.83 183 LEU A N 1
ATOM 1584 C CA . LEU A 1 202 ? 35.068 42.358 11.395 1.00 14.05 183 LEU A CA 1
ATOM 1585 C C . LEU A 1 202 ? 35.966 43.339 12.127 1.00 15.08 183 LEU A C 1
ATOM 1586 O O . LEU A 1 202 ? 36.500 43.021 13.186 1.00 16.98 183 LEU A O 1
ATOM 1591 N N . GLU A 1 203 ? 36.092 44.557 11.608 1.00 15.27 184 GLU A N 1
ATOM 1592 C CA . GLU A 1 203 ? 36.840 45.588 12.331 1.00 18.18 184 GLU A CA 1
ATOM 1593 C C . GLU A 1 203 ? 36.192 45.854 13.674 1.00 16.70 184 GLU A C 1
ATOM 1594 O O . GLU A 1 203 ? 36.890 45.988 14.700 1.00 17.20 184 GLU A O 1
ATOM 1600 N N . ARG A 1 204 ? 34.857 45.948 13.672 1.00 15.58 185 ARG A N 1
ATOM 1601 C CA . ARG A 1 204 ? 34.100 46.183 14.925 1.00 15.08 185 ARG A CA 1
ATOM 1602 C C . ARG A 1 204 ? 34.228 44.978 15.853 1.00 14.44 185 ARG A C 1
ATOM 1603 O O . ARG A 1 204 ? 34.359 45.153 17.083 1.00 15.70 185 ARG A O 1
ATOM 1611 N N . GLU A 1 205 ? 34.228 43.766 15.290 1.00 13.76 186 GLU A N 1
ATOM 1612 C CA . GLU A 1 205 ? 34.418 42.565 16.121 1.00 13.73 186 GLU A CA 1
ATOM 1613 C C . GLU A 1 205 ? 35.749 42.656 16.848 1.00 16.16 186 GLU A C 1
ATOM 1614 O O . GLU A 1 205 ? 35.847 42.332 18.040 1.00 15.47 186 GLU A O 1
ATOM 1620 N N . ALA A 1 206 ? 36.781 43.102 16.133 1.00 16.35 187 ALA A N 1
ATOM 1621 C CA . ALA A 1 206 ? 38.136 43.066 16.707 1.00 19.20 187 ALA A CA 1
ATOM 1622 C C . ALA A 1 206 ? 38.285 44.032 17.891 1.00 20.31 187 ALA A C 1
ATOM 1623 O O . ALA A 1 206 ? 39.119 43.793 18.803 1.00 23.69 187 ALA A O 1
ATOM 1625 N N . ARG A 1 207 ? 37.491 45.102 17.894 1.00 20.93 188 ARG A N 1
ATOM 1626 C CA . ARG A 1 207 ? 37.382 46.064 19.016 1.00 23.24 188 ARG A CA 1
ATOM 1627 C C . ARG A 1 207 ? 36.579 45.529 20.203 1.00 21.75 188 ARG A C 1
ATOM 1628 O O . ARG A 1 207 ? 36.709 46.030 21.338 1.00 22.68 188 ARG A O 1
ATOM 1636 N N . GLY A 1 208 ? 35.688 44.581 19.939 1.00 20.08 189 GLY A N 1
ATOM 1637 C CA . GLY A 1 208 ? 34.762 44.085 20.971 1.00 18.90 189 GLY A CA 1
ATOM 1638 C C . GLY A 1 208 ? 33.315 44.548 20.813 1.00 17.24 189 GLY A C 1
ATOM 1639 O O . GLY A 1 208 ? 32.477 44.254 21.673 1.00 17.54 189 GLY A O 1
ATOM 1640 N N . GLU A 1 209 ? 32.998 45.227 19.708 1.00 14.62 190 GLU A N 1
ATOM 1641 C CA . GLU A 1 209 ? 31.646 45.795 19.564 1.00 15.36 190 GLU A CA 1
ATOM 1642 C C . GLU A 1 209 ? 30.545 44.767 19.330 1.00 16.12 190 GLU A C 1
ATOM 1643 O O . GLU A 1 209 ? 29.397 45.008 19.661 1.00 16.94 190 GLU A O 1
ATOM 1649 N N . VAL A 1 210 ? 30.903 43.670 18.664 1.00 16.44 191 VAL A N 1
ATOM 1650 C CA . VAL A 1 210 ? 29.933 42.709 18.167 1.00 16.51 191 VAL A CA 1
ATOM 1651 C C . VAL A 1 210 ? 30.557 41.295 18.231 1.00 16.68 191 VAL A C 1
ATOM 1652 O O . VAL A 1 210 ? 31.776 41.149 18.076 1.00 15.90 191 VAL A O 1
ATOM 1656 N N . LYS A 1 211 ? 29.727 40.276 18.466 1.00 16.12 192 LYS A N 1
ATOM 1657 C CA . LYS A 1 211 ? 30.187 38.885 18.572 1.00 16.59 192 LYS A CA 1
ATOM 1658 C C . LYS A 1 211 ? 30.034 38.237 17.227 1.00 16.74 192 LYS A C 1
ATOM 1659 O O . LYS A 1 211 ? 28.910 38.212 16.672 1.00 16.77 192 LYS A O 1
ATOM 1665 N N . VAL A 1 212 ? 31.133 37.668 16.732 1.00 14.13 193 VAL A N 1
ATOM 1666 C CA . VAL A 1 212 ? 31.128 37.041 15.404 1.00 14.95 193 VAL A CA 1
ATOM 1667 C C . VAL A 1 212 ? 31.827 35.684 15.524 1.00 14.85 193 VAL A C 1
ATOM 1668 O O . VAL A 1 212 ? 32.827 35.549 16.249 1.00 15.28 193 VAL A O 1
ATOM 1672 N N . THR A 1 213 ? 31.317 34.663 14.835 1.00 13.92 194 THR A N 1
ATOM 1673 C CA . THR A 1 213 ? 31.925 33.339 14.935 1.00 15.06 194 THR A CA 1
ATOM 1674 C C . THR A 1 213 ? 33.346 33.423 14.354 1.00 14.52 194 THR A C 1
ATOM 1675 O O . THR A 1 213 ? 33.583 34.141 13.368 1.00 13.92 194 THR A O 1
ATOM 1679 N N . PRO A 1 214 ? 34.284 32.712 14.971 1.00 16.03 195 PRO A N 1
ATOM 1680 C CA . PRO A 1 214 ? 35.673 32.864 14.494 1.00 16.85 195 PRO A CA 1
ATOM 1681 C C . PRO A 1 214 ? 35.896 32.463 13.026 1.00 16.45 195 PRO A C 1
ATOM 1682 O O . PRO A 1 214 ? 36.800 33.013 12.330 1.00 17.39 195 PRO A O 1
ATOM 1686 N N . TRP A 1 215 ? 35.105 31.517 12.527 1.00 15.04 196 TRP A N 1
ATOM 1687 C CA . TRP A 1 215 ? 35.338 31.048 11.172 1.00 14.71 196 TRP A CA 1
ATOM 1688 C C . TRP A 1 215 ? 34.880 32.064 10.113 1.00 14.96 196 TRP A C 1
ATOM 1689 O O . TRP A 1 215 ? 35.331 31.996 8.978 1.00 15.00 196 TRP A O 1
ATOM 1700 N N . LEU A 1 216 ? 33.962 32.974 10.472 1.00 13.83 197 LEU A N 1
ATOM 1701 C CA . LEU A 1 216 ? 33.573 34.012 9.503 1.00 14.36 197 LEU A CA 1
ATOM 1702 C C . LEU A 1 216 ? 34.766 34.890 9.130 1.00 14.66 197 LEU A C 1
ATOM 1703 O O . LEU A 1 216 ? 34.971 35.180 7.952 1.00 14.41 197 LEU A O 1
ATOM 1708 N N . ARG A 1 217 ? 35.560 35.312 10.112 1.00 14.24 198 ARG A N 1
ATOM 1709 C CA . ARG A 1 217 ? 36.763 36.113 9.799 1.00 14.54 198 ARG A CA 1
ATOM 1710 C C . ARG A 1 217 ? 37.706 35.281 8.917 1.00 15.60 198 ARG A C 1
ATOM 1711 O O . ARG A 1 217 ? 38.213 35.760 7.895 1.00 15.42 198 ARG A O 1
ATOM 1719 N N . THR A 1 218 ? 37.902 34.014 9.286 1.00 14.25 199 THR A N 1
ATOM 1720 C CA . THR A 1 218 ? 38.799 33.159 8.493 1.00 14.98 199 THR A CA 1
ATOM 1721 C C . THR A 1 218 ? 38.342 33.067 7.032 1.00 16.65 199 THR A C 1
ATOM 1722 O O . THR A 1 218 ? 39.153 33.186 6.073 1.00 16.58 199 THR A O 1
ATOM 1726 N N . ILE A 1 219 ? 37.060 32.799 6.844 1.00 14.82 200 ILE A N 1
ATOM 1727 C CA . ILE A 1 219 ? 36.517 32.616 5.486 1.00 17.15 200 ILE A CA 1
ATOM 1728 C C . ILE A 1 219 ? 36.644 33.933 4.712 1.00 14.70 200 ILE A C 1
ATOM 1729 O O . ILE A 1 219 ? 37.017 33.954 3.534 1.00 14.52 200 ILE A O 1
ATOM 1734 N N . ALA A 1 220 ? 36.341 35.022 5.368 1.00 14.55 201 ALA A N 1
ATOM 1735 C CA . ALA A 1 220 ? 36.409 36.337 4.716 1.00 14.31 201 ALA A CA 1
ATOM 1736 C C . ALA A 1 220 ? 37.838 36.661 4.258 1.00 15.31 201 ALA A C 1
ATOM 1737 O O . ALA A 1 220 ? 38.078 37.024 3.101 1.00 15.16 201 ALA A O 1
ATOM 1739 N N . GLU A 1 221 ? 38.778 36.577 5.190 1.00 15.09 202 GLU A N 1
ATOM 1740 C CA . GLU A 1 221 ? 40.164 37.000 4.914 1.00 16.24 202 GLU A CA 1
ATOM 1741 C C . GLU A 1 221 ? 40.914 36.047 4.001 1.00 16.18 202 GLU A C 1
ATOM 1742 O O . GLU A 1 221 ? 41.826 36.480 3.252 1.00 17.88 202 GLU A O 1
ATOM 1748 N N . ARG A 1 222 ? 40.579 34.751 4.059 1.00 15.49 203 ARG A N 1
ATOM 1749 C CA . ARG A 1 222 ? 41.300 33.769 3.250 1.00 16.77 203 ARG A CA 1
ATOM 1750 C C . ARG A 1 222 ? 40.689 33.595 1.876 1.00 16.91 203 ARG A C 1
ATOM 1751 O O . ARG A 1 222 ? 41.414 33.322 0.910 1.00 16.84 203 ARG A O 1
ATOM 1759 N N . PHE A 1 223 ? 39.352 33.715 1.790 1.00 16.07 204 PHE A N 1
ATOM 1760 C CA . PHE A 1 223 ? 38.633 33.344 0.599 1.00 16.17 204 PHE A CA 1
ATOM 1761 C C . PHE A 1 223 ? 37.748 34.455 0.038 1.00 15.83 204 PHE A C 1
ATOM 1762 O O . PHE A 1 223 ? 37.859 34.763 -1.153 1.00 16.22 204 PHE A O 1
ATOM 1770 N N . LEU A 1 224 ? 36.855 35.034 0.853 1.00 14.77 205 LEU A N 1
ATOM 1771 C CA . LEU A 1 224 ? 35.766 35.851 0.252 1.00 15.63 205 LEU A CA 1
ATOM 1772 C C . LEU A 1 224 ? 36.303 37.097 -0.407 1.00 16.92 205 LEU A C 1
ATOM 1773 O O . LEU A 1 224 ? 35.876 37.448 -1.501 1.00 18.24 205 LEU A O 1
ATOM 1778 N N . TYR A 1 225 ? 37.271 37.750 0.218 1.00 16.89 206 TYR A N 1
ATOM 1779 C CA . TYR A 1 225 ? 37.830 38.952 -0.421 1.00 18.12 206 TYR A CA 1
ATOM 1780 C C . TYR A 1 225 ? 38.462 38.636 -1.777 1.00 19.37 206 TYR A C 1
ATOM 1781 O O . TYR A 1 225 ? 38.363 39.449 -2.702 1.00 20.78 206 TYR A O 1
ATOM 1790 N N A ARG A 1 226 ? 39.104 37.471 -1.900 0.50 19.25 207 ARG A N 1
ATOM 1791 N N B ARG A 1 226 ? 39.084 37.467 -1.902 0.50 18.74 207 ARG A N 1
ATOM 1792 C CA A ARG A 1 226 ? 39.639 37.021 -3.197 0.50 20.15 207 ARG A CA 1
ATOM 1793 C CA B ARG A 1 226 ? 39.657 37.055 -3.184 0.50 19.02 207 ARG A CA 1
ATOM 1794 C C A ARG A 1 226 ? 38.511 36.845 -4.226 0.50 18.72 207 ARG A C 1
ATOM 1795 C C B ARG A 1 226 ? 38.576 36.722 -4.245 0.50 18.20 207 ARG A C 1
ATOM 1796 O O A ARG A 1 226 ? 38.612 37.316 -5.378 0.50 18.10 207 ARG A O 1
ATOM 1797 O O B ARG A 1 226 ? 38.774 36.980 -5.448 0.50 17.43 207 ARG A O 1
ATOM 1812 N N . TRP A 1 227 ? 37.446 36.161 -3.804 1.00 16.26 208 TRP A N 1
ATOM 1813 C CA . TRP A 1 227 ? 36.377 35.752 -4.733 1.00 17.20 208 TRP A CA 1
ATOM 1814 C C . TRP A 1 227 ? 35.426 36.864 -5.134 1.00 16.82 208 TRP A C 1
ATOM 1815 O O . TRP A 1 227 ? 34.822 36.788 -6.198 1.00 18.08 208 TRP A O 1
ATOM 1826 N N . TRP A 1 228 ? 35.284 37.888 -4.287 1.00 16.04 209 TRP A N 1
ATOM 1827 C CA . TRP A 1 228 ? 34.145 38.832 -4.412 1.00 17.01 209 TRP A CA 1
ATOM 1828 C C . TRP A 1 228 ? 34.054 39.538 -5.766 1.00 18.49 209 TRP A C 1
ATOM 1829 O O . TRP A 1 228 ? 32.948 39.690 -6.285 1.00 18.03 209 TRP A O 1
ATOM 1840 N N . PRO A 1 229 ? 35.198 39.977 -6.341 1.00 19.75 210 PRO A N 1
ATOM 1841 C CA . PRO A 1 229 ? 35.120 40.621 -7.673 1.00 22.17 210 PRO A CA 1
ATOM 1842 C C . PRO A 1 229 ? 34.759 39.649 -8.796 1.00 23.57 210 PRO A C 1
ATOM 1843 O O . PRO A 1 229 ? 34.617 40.058 -9.955 1.00 25.52 210 PRO A O 1
ATOM 1847 N N . HIS A 1 230 ? 34.626 38.375 -8.449 1.00 22.26 211 HIS A N 1
ATOM 1848 C CA . HIS A 1 230 ? 34.440 37.307 -9.435 1.00 23.51 211 HIS A CA 1
ATOM 1849 C C . HIS A 1 230 ? 33.229 36.411 -9.184 1.00 22.89 211 HIS A C 1
ATOM 1850 O O . HIS A 1 230 ? 33.190 35.262 -9.644 1.00 23.53 211 HIS A O 1
ATOM 1857 N N . LEU A 1 231 ? 32.220 36.913 -8.496 1.00 23.36 212 LEU A N 1
ATOM 1858 C CA . LEU A 1 231 ? 31.096 36.042 -8.138 1.00 23.95 212 LEU A CA 1
ATOM 1859 C C . LEU A 1 231 ? 30.306 35.515 -9.339 1.00 26.52 212 LEU A C 1
ATOM 1860 O O . LEU A 1 231 ? 29.579 34.553 -9.191 1.00 27.82 212 LEU A O 1
ATOM 1865 N N A ASP A 1 232 ? 30.438 36.149 -10.505 0.50 27.78 213 ASP A N 1
ATOM 1866 N N B ASP A 1 232 ? 30.496 36.140 -10.503 0.50 28.15 213 ASP A N 1
ATOM 1867 C CA A ASP A 1 232 ? 29.708 35.716 -11.700 0.50 30.28 213 ASP A CA 1
ATOM 1868 C CA B ASP A 1 232 ? 29.916 35.695 -11.769 0.50 30.94 213 ASP A CA 1
ATOM 1869 C C A ASP A 1 232 ? 30.260 34.375 -12.193 0.50 29.16 213 ASP A C 1
ATOM 1870 C C B ASP A 1 232 ? 30.491 34.342 -12.183 0.50 30.03 213 ASP A C 1
ATOM 1871 O O A ASP A 1 232 ? 29.591 33.642 -12.934 0.50 30.65 213 ASP A O 1
ATOM 1872 O O B ASP A 1 232 ? 29.791 33.512 -12.782 0.50 31.46 213 ASP A O 1
ATOM 1881 N N A ASP A 1 233 ? 31.487 34.066 -11.774 0.50 26.56 214 ASP A N 1
ATOM 1882 N N B ASP A 1 233 ? 31.777 34.139 -11.898 0.50 28.01 214 ASP A N 1
ATOM 1883 C CA A ASP A 1 233 ? 32.110 32.772 -12.066 0.50 26.17 214 ASP A CA 1
ATOM 1884 C CA B ASP A 1 233 ? 32.442 32.869 -12.204 0.50 27.82 214 ASP A CA 1
ATOM 1885 C C A ASP A 1 233 ? 33.327 32.524 -11.170 0.50 24.51 214 ASP A C 1
ATOM 1886 C C B ASP A 1 233 ? 33.488 32.482 -11.155 0.50 25.52 214 ASP A C 1
ATOM 1887 O O A ASP A 1 233 ? 34.449 33.003 -11.420 0.50 23.69 214 ASP A O 1
ATOM 1888 O O B ASP A 1 233 ? 34.672 32.841 -11.276 0.50 24.51 214 ASP A O 1
ATOM 1897 N N . VAL A 1 234 ? 33.053 31.754 -10.122 1.00 24.42 215 VAL A N 1
ATOM 1898 C CA . VAL A 1 234 ? 34.006 31.376 -9.078 1.00 23.59 215 VAL A CA 1
ATOM 1899 C C . VAL A 1 234 ? 34.690 30.045 -9.365 1.00 22.68 215 VAL A C 1
ATOM 1900 O O . VAL A 1 234 ? 35.548 29.603 -8.595 1.00 21.39 215 VAL A O 1
ATOM 1904 N N . THR A 1 235 ? 34.363 29.428 -10.495 1.00 23.07 216 THR A N 1
ATOM 1905 C CA . THR A 1 235 ? 34.936 28.117 -10.802 1.00 23.49 216 THR A CA 1
ATOM 1906 C C . THR A 1 235 ? 36.494 28.033 -10.790 1.00 21.89 216 THR A C 1
ATOM 1907 O O . THR A 1 235 ? 37.031 27.013 -10.377 1.00 21.67 216 THR A O 1
ATOM 1911 N N . PRO A 1 236 ? 37.216 29.100 -11.181 1.00 21.37 217 PRO A N 1
ATOM 1912 C CA . PRO A 1 236 ? 38.677 29.103 -11.017 1.00 21.70 217 PRO A CA 1
ATOM 1913 C C . PRO A 1 236 ? 39.210 28.877 -9.612 1.00 20.37 217 PRO A C 1
ATOM 1914 O O . PRO A 1 236 ? 40.399 28.506 -9.453 1.00 19.86 217 PRO A O 1
ATOM 1918 N N . PHE A 1 237 ? 38.384 29.137 -8.594 1.00 19.64 218 PHE A N 1
ATOM 1919 C CA . PHE A 1 237 ? 38.851 29.116 -7.203 1.00 19.28 218 PHE A CA 1
ATOM 1920 C C . PHE A 1 237 ? 38.511 27.793 -6.516 1.00 18.47 218 PHE A C 1
ATOM 1921 O O . PHE A 1 237 ? 38.850 27.611 -5.346 1.00 18.20 218 PHE A O 1
ATOM 1929 N N . VAL A 1 238 ? 37.862 26.877 -7.241 1.00 17.29 219 VAL A N 1
ATOM 1930 C CA . VAL A 1 238 ? 37.475 25.586 -6.635 1.00 17.08 219 VAL A CA 1
ATOM 1931 C C . VAL A 1 238 ? 38.739 24.784 -6.409 1.00 18.64 219 VAL A C 1
ATOM 1932 O O . VAL A 1 238 ? 39.561 24.664 -7.339 1.00 19.28 219 VAL A O 1
ATOM 1936 N N . GLU A 1 239 ? 38.876 24.190 -5.222 1.00 16.76 220 GLU A N 1
ATOM 1937 C CA . GLU A 1 239 ? 40.078 23.452 -4.876 1.00 17.63 220 GLU A CA 1
ATOM 1938 C C . GLU A 1 239 ? 39.688 22.040 -4.518 1.00 18.48 220 GLU A C 1
ATOM 1939 O O . GLU A 1 239 ? 39.033 21.803 -3.466 1.00 18.88 220 GLU A O 1
ATOM 1945 N N . LEU A 1 240 ? 40.079 21.104 -5.378 1.00 18.65 221 LEU A N 1
ATOM 1946 C CA . LEU A 1 240 ? 39.877 19.695 -5.087 1.00 19.87 221 LEU A CA 1
ATOM 1947 C C . LEU A 1 240 ? 41.125 19.162 -4.368 1.00 19.89 221 LEU A C 1
ATOM 1948 O O . LEU A 1 240 ? 42.206 19.762 -4.429 1.00 21.11 221 LEU A O 1
ATOM 1953 N N . HIS A 1 241 ? 40.988 18.023 -3.704 1.00 20.21 222 HIS A N 1
ATOM 1954 C CA . HIS A 1 241 ? 42.151 17.413 -3.049 1.00 20.09 222 HIS A CA 1
ATOM 1955 C C . HIS A 1 241 ? 42.913 18.362 -2.108 1.00 19.63 222 HIS A C 1
ATOM 1956 O O . HIS A 1 241 ? 44.150 18.300 -2.036 1.00 19.60 222 HIS A O 1
ATOM 1963 N N . LYS A 1 242 ? 42.178 19.190 -1.372 1.00 17.04 223 LYS A N 1
ATOM 1964 C CA . LYS A 1 242 ? 42.790 20.192 -0.529 1.00 17.27 223 LYS A CA 1
ATOM 1965 C C . LYS A 1 242 ? 42.007 20.367 0.778 1.00 16.88 223 LYS A C 1
ATOM 1966 O O . LYS A 1 242 ? 40.754 20.532 0.749 1.00 16.88 223 LYS A O 1
ATOM 1972 N N . ILE A 1 243 ? 42.719 20.365 1.912 1.00 15.64 224 ILE A N 1
ATOM 1973 C CA . ILE A 1 243 ? 42.060 20.716 3.181 1.00 15.46 224 ILE A CA 1
ATOM 1974 C C . ILE A 1 243 ? 42.957 21.767 3.807 1.00 16.57 224 ILE A C 1
ATOM 1975 O O . ILE A 1 243 ? 44.140 21.485 4.093 1.00 18.09 224 ILE A O 1
ATOM 1980 N N . HIS A 1 244 ? 42.434 22.984 3.951 1.00 15.82 225 HIS A N 1
ATOM 1981 C CA . HIS A 1 244 ? 43.127 24.027 4.672 1.00 17.34 225 HIS A CA 1
ATOM 1982 C C . HIS A 1 244 ? 43.095 23.801 6.167 1.00 18.39 225 HIS A C 1
ATOM 1983 O O . HIS A 1 244 ? 42.047 23.621 6.751 1.00 20.17 225 HIS A O 1
ATOM 1990 N N . ARG A 1 245 ? 44.261 23.842 6.799 1.00 18.84 226 ARG A N 1
ATOM 1991 C CA . ARG A 1 245 ? 44.311 23.763 8.264 1.00 19.94 226 ARG A CA 1
ATOM 1992 C C . ARG A 1 245 ? 44.360 25.191 8.779 1.00 20.50 226 ARG A C 1
ATOM 1993 O O . ARG A 1 245 ? 45.358 25.908 8.572 1.00 21.73 226 ARG A O 1
ATOM 2001 N N . VAL A 1 246 ? 43.294 25.615 9.453 1.00 20.49 227 VAL A N 1
ATOM 2002 C CA . VAL A 1 246 ? 43.182 27.003 9.908 1.00 21.25 227 VAL A CA 1
ATOM 2003 C C . VAL A 1 246 ? 43.013 27.140 11.409 1.00 23.84 227 VAL A C 1
ATOM 2004 O O . VAL A 1 246 ? 43.025 26.127 12.155 1.00 23.53 227 VAL A O 1
#

Solvent-accessible surface area: 11197 Å² total; per-residue (Å²): 230,66,115,117,78,59,150,80,6,107,60,23,122,74,11,43,203,128,2,58,136,26,0,101,38,79,0,0,13,3,50,104,96,17,127,53,115,24,45,36,24,23,88,51,0,4,22,12,45,27,5,122,176,46,37,5,0,3,0,1,1,0,0,0,1,29,61,169,59,90,0,0,0,5,23,25,3,73,34,13,7,11,4,43,14,40,30,4,0,0,1,27,10,7,0,33,95,51,124,50,10,43,63,89,139,120,12,22,0,4,20,80,0,0,33,66,11,1,92,46,10,0,20,2,41,28,158,42,2,41,34,142,49,1,51,31,0,0,19,0,21,13,116,13,134,24,59,154,24,9,0,13,18,12,0,1,16,0,0,5,1,95,72,89,25,88,58,115,51,27,108,13,6,7,113,44,42,69,61,17,24,44,125,69,0,135,75,19,4,88,104,54,76,190,61,82,29,113,9,1,63,13,0,68,33,0,0,95,112,10,0,61,155,5,16,97,82,11,122,74,8,90,105,41,48,55,117,190,87,34,23,126,80

Foldseek 3Di:
DDDDPDPCLVDLPQADPVQVVQQAFWFFWAAPQRHTDDIDGNVQQFWPVNVVVPTETAKAFEWEAEPVLWTKWFQWDSNHSFNHRAIEHNWITGQGPDVQLVDPVQNRSRLQVVLVGCCAFWVWDCVFPPSVQKHFAAWEFDWAARDNTTIHTYRYTYIYGYHDTHTDGDSSTTVDIDGHHLVVLVVVVVCVVVPNGHHPVVRVVCSVVPCVVCRVPVVDCPVRHDPPDYHYD

B-factor: mean 20.51, std 7.03, range [10.14, 58.04]

GO terms:
  GO:0005777 peroxisome (C, IDA)
  GO:0004452 isopentenyl-diphosphate delta-isomerase activity (F, IDA)
  GO:0046490 isopentenyl diphosphate metabolic process (P, IDA)
  GO:0005829 cytosol (C, TAS)
  GO:0005515 protein binding (F, IPI)
  GO:0008299 isoprenoid biosynthetic process (P, IDA)

Radius of gyration: 16.98 Å; Cα contacts (8 Å, |Δi|>4): 486; chains: 1; bounding box: 33×40×52 Å

Nearest PDB structures (foldseek):
  2pny-assembly1_A  TM=1.004E+00  e=1.841E-51  Homo sapiens
  2icj-assembly1_A  TM=9.886E-01  e=3.509E-36  Homo sapiens
  2i6k-assembly1_A  TM=9.836E-01  e=1.923E-34  Homo sapiens
  1x83-assembly1_A  TM=8.406E-01  e=1.255E-11  Escherichia coli
  1hzt-assembly1_A  TM=8.474E-01  e=9.340E-09  Escherichia coli

CATH classification: 3.90.79.10

Secondary structure (DSSP, 8-state):
----S-GGGG--TTS-HHHHHHTTPEEEEE-TT--EEEEEEHHHHTBHHHHTTT--EEEEEEEEE-TT--EEEEEEPTT-SSSTT-B--SEEE--BSSHHHH--GGGHHHHHHHHHHHHHHH---TTT--GGGSEEEEEEEEEEESSSSBEEEEEEEEEEEE--------TTTEEEEEEE-HHHHHHHHHHHHHTSS-B-HHHHHHIIIIIHHHGGGTT--GGG--SS--EE-

InterPro domains:
  IPR000086 NUDIX hydrolase domain [PF00293] (50-197)
  IPR000086 NUDIX hydrolase domain [PS51462] (49-199)
  IPR011876 Isopentenyl-diphosphate delta-isomerase, type 1 [PIRSF018427] (3-214)
  IPR011876 Isopentenyl-diphosphate delta-isomerase, type 1 [TIGR02150] (21-200)
  IPR011876 Isopentenyl-diphosphate delta-isomerase, type 1 [cd02885] (20-202)
  IPR015797 NUDIX hydrolase-like domain superfamily [SSF55811] (19-212)

Organism: Homo sapiens (NCBI:txid9606)